Protein AF-A0A8S1GZX4-F1 (afdb_monomer)

Radius of gyration: 27.3 Å; Cα contacts (8 Å, |Δi|>4): 381; chains: 1; bounding box: 65×91×62 Å

Mean predicted aligned error: 17.7 Å

Nearest PDB structures (foldseek):
  5whg-assembly1_A  TM=6.661E-01  e=1.287E-10  Saccharomyces cerevisiae S288C
  6r87-assembly1_R  TM=5.696E-01  e=1.070E-11  Saccharomyces cerevisiae
  6r86-assembly1_R  TM=5.377E-01  e=1.143E-10  Saccharomyces cerevisiae
  7o80-assembly1_By  TM=3.320E-01  e=8.004E-03  Oryctolagus cuniculus
  3r1x-assembly1_A  TM=4.575E-01  e=1.159E+00  Klebsiella pneumoniae subsp. pneumoniae MGH 78578

Foldseek 3Di:
DFDFLVNPPALPDKAFDDVPPDDDDDDDDDDDDDDPDDDPDDDDDDDQWDADPQQRDIDRPVPPPRVVCCCPDPLSVVSNVQVVVVHHRDHPVRVVVVVPPDDDDDPPDDPPPPDPPDDDPPQWTWIDDPQWIKIAGPQQAFPPGPHDHSVSSPADSFEKEWADDQQWTWIFTDDPNDTPDIDTDGFHQDDPPPDDGLVVVCVVPNQDPDPVSVSNVVSVVVSLVVLLVVLVVCQVVQVVGRAYEYDDPPVCPVSNCVPCSRPNDPPRNYDYQPDDFDGHDNVSNVVSSRRNRTMDIQTGPVSNVVVVVVVVVVVVVVVVVVVVVVPDDPVNVVVVVVVVVVVVVVVVCVVQVDD

Structure (mmCIF, N/CA/C/O backbone):
data_AF-A0A8S1GZX4-F1
#
_entry.id   AF-A0A8S1GZX4-F1
#
loop_
_atom_site.group_PDB
_atom_site.id
_atom_site.type_symbol
_atom_site.label_atom_id
_atom_site.label_alt_id
_atom_site.label_comp_id
_atom_site.label_asym_id
_atom_site.label_entity_id
_atom_site.label_seq_id
_atom_site.pdbx_PDB_ins_code
_atom_site.Cartn_x
_atom_site.Cartn_y
_atom_site.Cartn_z
_atom_site.occupancy
_atom_site.B_iso_or_equiv
_atom_site.auth_seq_id
_atom_site.auth_comp_id
_atom_site.auth_asym_id
_atom_site.auth_atom_id
_atom_site.pdbx_PDB_model_num
ATOM 1 N N . MET A 1 1 ? -3.906 6.753 -23.554 1.00 48.84 1 MET A N 1
ATOM 2 C CA . MET A 1 1 ? -4.700 5.588 -23.100 1.00 48.84 1 MET A CA 1
ATOM 3 C C . MET A 1 1 ? -4.031 5.072 -21.831 1.00 48.84 1 MET A C 1
ATOM 5 O O . MET A 1 1 ? -2.814 4.956 -21.851 1.00 48.84 1 MET A O 1
ATOM 9 N N . LYS A 1 2 ? -4.740 4.892 -20.706 1.00 62.00 2 LYS A N 1
ATOM 10 C CA . LYS A 1 2 ? -4.106 4.348 -19.489 1.00 62.00 2 LYS A CA 1
ATOM 11 C C . LYS A 1 2 ? -3.951 2.840 -19.669 1.00 62.00 2 LYS A C 1
ATOM 13 O O . LYS A 1 2 ? -4.964 2.166 -19.816 1.00 62.00 2 LYS A O 1
ATOM 18 N N . LEU A 1 3 ? -2.714 2.352 -19.690 1.00 75.00 3 LEU A N 1
ATOM 19 C CA . LEU A 1 3 ? -2.430 0.922 -19.720 1.00 75.00 3 LEU A CA 1
ATOM 20 C C . LEU A 1 3 ? -2.655 0.359 -18.313 1.00 75.00 3 LEU A C 1
ATOM 22 O O . LEU A 1 3 ? -2.132 0.888 -17.330 1.00 75.00 3 LEU A O 1
ATOM 26 N N . THR A 1 4 ? -3.459 -0.688 -18.205 1.00 76.88 4 THR A N 1
ATOM 27 C CA . THR A 1 4 ? -3.667 -1.455 -16.977 1.00 76.88 4 THR A CA 1
ATOM 28 C C . THR A 1 4 ? -3.349 -2.921 -17.231 1.00 76.88 4 THR A C 1
ATOM 30 O O . THR A 1 4 ? -3.347 -3.362 -18.380 1.00 76.88 4 THR A O 1
ATOM 33 N N . LEU A 1 5 ? -3.137 -3.691 -16.160 1.00 74.81 5 LEU A N 1
ATOM 34 C CA . LEU A 1 5 ? -3.016 -5.154 -16.243 1.00 74.81 5 LEU A CA 1
ATOM 35 C C . LEU A 1 5 ? -4.173 -5.793 -17.039 1.00 74.81 5 LEU A C 1
ATOM 37 O O . LEU A 1 5 ? -3.956 -6.743 -17.777 1.00 74.81 5 LEU A O 1
ATOM 41 N N . ASP A 1 6 ? -5.377 -5.219 -16.949 1.00 69.56 6 ASP A N 1
ATOM 42 C CA . ASP A 1 6 ? -6.581 -5.727 -17.618 1.00 69.56 6 ASP A CA 1
ATOM 43 C C . ASP A 1 6 ? -6.678 -5.317 -19.105 1.00 69.56 6 ASP A C 1
ATOM 45 O O . ASP A 1 6 ? -7.432 -5.921 -19.866 1.00 69.56 6 ASP A O 1
ATOM 49 N N . SER A 1 7 ? -5.974 -4.259 -19.532 1.00 62.06 7 SER A N 1
ATOM 50 C CA . SER A 1 7 ? -6.106 -3.684 -20.882 1.00 62.06 7 SER A CA 1
ATOM 51 C C . SER A 1 7 ? -5.024 -4.132 -21.865 1.00 62.06 7 SER A C 1
ATOM 53 O O . SER A 1 7 ? -5.089 -3.780 -23.042 1.00 62.06 7 SER A O 1
ATOM 55 N N . ILE A 1 8 ? -3.987 -4.829 -21.399 1.00 61.75 8 ILE A N 1
ATOM 56 C CA . ILE A 1 8 ? -2.879 -5.267 -22.253 1.00 61.75 8 ILE A CA 1
ATOM 57 C C . ILE A 1 8 ? -3.303 -6.559 -22.957 1.00 61.75 8 ILE A C 1
ATOM 59 O O . ILE A 1 8 ? -3.190 -7.649 -22.412 1.00 61.75 8 ILE A O 1
ATOM 63 N N . GLN A 1 9 ? -3.793 -6.442 -24.192 1.00 51.44 9 GLN A N 1
ATOM 64 C CA . GLN A 1 9 ? -4.201 -7.575 -25.040 1.00 51.44 9 GLN A CA 1
ATOM 65 C C . GLN A 1 9 ? -3.020 -8.372 -25.642 1.00 51.44 9 GLN A C 1
ATOM 67 O O . GLN A 1 9 ? -3.187 -9.053 -26.647 1.00 51.44 9 GLN A O 1
ATOM 72 N N . TRP A 1 10 ? -1.825 -8.315 -25.048 1.00 56.94 10 TRP A N 1
ATOM 73 C CA . TRP A 1 10 ? -0.579 -8.748 -25.703 1.00 56.94 10 TRP A CA 1
ATOM 74 C C . TRP A 1 10 ? 0.277 -9.679 -24.840 1.00 56.94 10 TRP A C 1
ATOM 76 O O . TRP A 1 10 ? 1.493 -9.593 -24.832 1.00 56.94 10 TRP A O 1
ATOM 86 N N . LEU A 1 11 ? -0.332 -10.591 -24.091 1.00 52.66 11 LEU A N 1
ATOM 87 C CA . LEU A 1 11 ? 0.371 -11.473 -23.145 1.00 52.66 11 LEU A CA 1
ATOM 88 C C . LEU A 1 11 ? 1.212 -12.593 -23.783 1.00 52.66 11 LEU A C 1
ATOM 90 O O . LEU A 1 11 ? 1.604 -13.533 -23.095 1.00 52.66 11 LEU A O 1
ATOM 94 N N . ASN A 1 12 ? 1.541 -12.491 -25.066 1.00 54.09 12 ASN A N 1
ATOM 95 C CA . ASN A 1 12 ? 2.515 -13.385 -25.669 1.00 54.09 12 ASN A CA 1
ATOM 96 C C . ASN A 1 12 ? 3.895 -12.725 -25.519 1.00 54.09 12 ASN A C 1
ATOM 98 O O . ASN A 1 12 ? 4.086 -11.601 -25.971 1.00 54.09 12 ASN A O 1
ATOM 102 N N . GLU A 1 13 ? 4.815 -13.421 -24.843 1.00 64.06 13 GLU A N 1
ATOM 103 C CA . GLU A 1 13 ? 6.258 -13.114 -24.813 1.00 64.06 13 GLU A CA 1
ATOM 104 C C . GLU A 1 13 ? 6.684 -11.863 -24.010 1.00 64.06 13 GLU A C 1
ATOM 106 O O . GLU A 1 13 ? 7.402 -10.997 -24.500 1.00 64.06 13 GLU A O 1
ATOM 111 N N . VAL A 1 14 ? 6.296 -11.781 -22.729 1.00 72.31 14 VAL A N 1
ATOM 112 C CA . VAL A 1 14 ? 6.899 -10.815 -21.788 1.00 72.31 14 VAL A CA 1
ATOM 113 C C . VAL A 1 14 ? 8.158 -11.411 -21.161 1.00 72.31 14 VAL A C 1
ATOM 115 O O . VAL A 1 14 ? 8.089 -12.470 -20.532 1.00 72.31 14 VAL A O 1
ATOM 118 N N . SER A 1 15 ? 9.285 -10.706 -21.265 1.00 76.25 15 SER A N 1
ATOM 119 C CA . SER A 1 15 ? 10.536 -11.074 -20.596 1.00 76.25 15 SER A CA 1
ATOM 120 C C . SER A 1 15 ? 10.927 -10.040 -19.532 1.00 76.25 15 SER A C 1
ATOM 122 O O . SER A 1 15 ? 10.715 -8.836 -19.719 1.00 76.25 15 SER A O 1
ATOM 124 N N . PRO A 1 16 ? 11.488 -10.470 -18.385 1.00 77.44 16 PRO A N 1
ATOM 125 C CA . PRO A 1 16 ? 12.073 -9.548 -17.421 1.00 77.44 16 PRO A CA 1
ATOM 126 C C . PRO A 1 16 ? 13.113 -8.660 -18.099 1.00 77.44 16 PRO A C 1
ATOM 128 O O . PRO A 1 16 ? 13.958 -9.151 -18.849 1.00 77.44 16 PRO A O 1
ATOM 131 N N . TYR A 1 17 ? 13.083 -7.356 -17.824 1.00 75.19 17 TYR A N 1
ATOM 132 C CA . TYR A 1 17 ? 14.139 -6.484 -18.316 1.00 75.19 17 TYR A CA 1
ATOM 133 C C . TYR A 1 17 ? 15.400 -6.710 -17.480 1.00 75.19 17 TYR A C 1
ATOM 135 O O . TYR A 1 17 ? 15.533 -6.181 -16.376 1.00 75.19 17 TYR A O 1
ATOM 143 N N . LYS A 1 18 ? 16.332 -7.496 -18.020 1.00 66.62 18 LYS A N 1
ATOM 144 C CA . LYS A 1 18 ? 17.706 -7.593 -17.530 1.00 66.62 18 LYS A CA 1
ATOM 145 C C . LYS A 1 18 ? 18.546 -6.674 -18.403 1.00 66.62 18 LYS A C 1
ATOM 147 O O . LYS A 1 18 ? 18.675 -6.912 -19.597 1.00 66.62 18 LYS A O 1
ATOM 152 N N . ALA A 1 19 ? 19.128 -5.615 -17.850 1.00 54.31 19 ALA A N 1
ATOM 153 C CA . ALA A 1 19 ? 19.939 -4.690 -18.651 1.00 54.31 19 ALA A CA 1
ATOM 154 C C . ALA A 1 19 ? 21.226 -5.314 -19.272 1.00 54.31 19 ALA A C 1
ATOM 156 O O . ALA A 1 19 ? 21.917 -4.597 -19.989 1.00 54.31 19 ALA A O 1
ATOM 157 N N . ALA A 1 20 ? 21.512 -6.613 -19.052 1.00 45.78 20 ALA A N 1
ATOM 158 C CA . ALA A 1 20 ? 22.780 -7.291 -19.361 1.00 45.78 20 ALA A CA 1
ATOM 159 C C . ALA A 1 20 ? 22.808 -8.028 -20.699 1.00 45.78 20 ALA A C 1
ATOM 161 O O . ALA A 1 20 ? 23.881 -8.278 -21.232 1.00 45.78 20 ALA A O 1
ATOM 162 N N . GLU A 1 21 ? 21.665 -8.379 -21.275 1.00 43.16 21 GLU A N 1
ATOM 163 C CA . GLU A 1 21 ? 21.669 -9.212 -22.476 1.00 43.16 21 GLU A CA 1
ATOM 164 C C . GLU A 1 21 ? 21.457 -8.327 -23.702 1.00 43.16 21 GLU A C 1
ATOM 166 O O . GLU A 1 21 ? 20.344 -7.929 -24.032 1.00 43.16 21 GLU A O 1
ATOM 171 N N . ASN A 1 22 ? 22.579 -7.893 -24.274 1.00 33.97 22 ASN A N 1
ATOM 172 C CA . ASN A 1 22 ? 22.808 -7.784 -25.716 1.00 33.97 22 ASN A CA 1
ATOM 173 C C . ASN A 1 22 ? 24.291 -7.467 -25.925 1.00 33.97 22 ASN A C 1
ATOM 175 O O . ASN A 1 22 ? 24.669 -6.327 -26.192 1.00 33.97 22 ASN A O 1
ATOM 179 N N . ASN A 1 23 ? 25.127 -8.492 -25.781 1.00 31.61 23 ASN A N 1
ATOM 180 C CA . ASN A 1 23 ? 26.370 -8.555 -26.527 1.00 31.61 23 ASN A CA 1
ATOM 181 C C . ASN A 1 23 ? 26.242 -9.769 -27.448 1.00 31.61 23 ASN A C 1
ATOM 183 O O . ASN A 1 23 ? 26.254 -10.909 -26.990 1.00 31.61 23 ASN A O 1
ATOM 187 N N . GLU A 1 24 ? 26.001 -9.516 -28.732 1.00 35.91 24 GLU A N 1
ATOM 188 C CA . GLU A 1 24 ? 26.076 -10.551 -29.754 1.00 35.91 24 GLU A CA 1
ATOM 189 C C . GLU A 1 24 ? 27.499 -11.115 -29.763 1.00 35.91 24 GLU A C 1
ATOM 191 O O . GLU A 1 24 ? 28.441 -10.443 -30.180 1.00 35.91 24 GLU A O 1
ATOM 196 N N . LYS A 1 25 ? 27.647 -12.364 -29.325 1.00 29.38 25 LYS A N 1
ATOM 197 C CA . LYS A 1 25 ? 28.624 -13.301 -29.875 1.00 29.38 25 LYS A CA 1
ATOM 198 C C . LYS A 1 25 ? 28.168 -14.724 -29.583 1.00 29.38 25 LYS A C 1
ATOM 200 O O . LYS A 1 25 ? 27.979 -15.114 -28.436 1.00 29.38 25 LYS A O 1
ATOM 205 N N . SER A 1 26 ? 27.944 -15.445 -30.672 1.00 30.42 26 SER A N 1
ATOM 206 C CA . SER A 1 26 ? 27.842 -16.895 -30.747 1.00 30.42 26 SER A CA 1
ATOM 207 C C . SER A 1 26 ? 29.035 -17.559 -30.059 1.00 30.42 26 SER A C 1
ATOM 209 O O . SER A 1 26 ? 30.159 -17.096 -30.244 1.00 30.42 26 SER A O 1
ATOM 211 N N . ASP A 1 27 ? 28.790 -18.602 -29.266 1.00 28.56 27 ASP A N 1
ATOM 212 C CA . ASP A 1 27 ? 29.313 -19.961 -29.477 1.00 28.56 27 ASP A CA 1
ATOM 213 C C . ASP A 1 27 ? 28.827 -20.904 -28.349 1.00 28.56 27 ASP A C 1
ATOM 215 O O . ASP A 1 27 ? 28.225 -20.482 -27.364 1.00 28.56 27 ASP A O 1
ATOM 219 N N . GLU A 1 28 ? 28.970 -22.202 -28.596 1.00 28.78 28 GLU A N 1
ATOM 220 C CA . GLU A 1 28 ? 28.155 -23.330 -28.132 1.00 28.78 28 GLU A CA 1
ATOM 221 C C . GLU A 1 28 ? 28.390 -23.829 -26.677 1.00 28.78 28 GLU A C 1
ATOM 223 O O . GLU A 1 28 ? 29.492 -23.769 -26.146 1.00 28.78 28 GLU A O 1
ATOM 228 N N . VAL A 1 29 ? 27.290 -24.330 -26.083 1.00 29.72 29 VAL A N 1
ATOM 229 C CA . VAL A 1 29 ? 27.042 -25.416 -25.085 1.00 29.72 29 VAL A CA 1
ATOM 230 C C . VAL A 1 29 ? 28.271 -26.061 -24.392 1.00 29.72 29 VAL A C 1
ATOM 232 O O . VAL A 1 29 ? 29.194 -26.498 -25.061 1.00 29.72 29 VAL A O 1
ATOM 235 N N . GLU A 1 30 ? 28.308 -26.196 -23.053 1.00 26.05 30 GLU A N 1
ATOM 236 C CA . GLU A 1 30 ? 27.926 -27.437 -22.331 1.00 26.05 30 GLU A CA 1
ATOM 237 C C . GLU A 1 30 ? 27.708 -27.277 -20.804 1.00 26.05 30 GLU A C 1
ATOM 239 O O . GLU A 1 30 ? 28.143 -26.323 -20.166 1.00 26.05 30 GLU A O 1
ATOM 244 N N . ASN A 1 31 ? 26.953 -28.243 -20.266 1.00 27.89 31 ASN A N 1
ATOM 245 C CA . ASN A 1 31 ? 26.380 -28.380 -18.921 1.00 27.89 31 ASN A CA 1
ATOM 246 C C . ASN A 1 31 ? 27.398 -28.432 -17.768 1.00 27.89 31 ASN A C 1
ATOM 248 O O . ASN A 1 31 ? 28.473 -28.982 -17.947 1.00 27.89 31 ASN A O 1
ATOM 252 N N . GLU A 1 32 ? 26.963 -28.085 -16.547 1.00 25.75 32 GLU A N 1
ATOM 253 C CA . GLU A 1 32 ? 26.973 -29.043 -15.424 1.00 25.75 32 GLU A CA 1
ATOM 254 C C . GLU A 1 32 ? 26.167 -28.547 -14.213 1.00 25.75 32 GLU A C 1
ATOM 256 O O . GLU A 1 32 ? 26.316 -27.433 -13.713 1.00 25.75 32 GLU A O 1
ATOM 261 N N . ALA A 1 33 ? 25.270 -29.422 -13.765 1.00 27.31 33 ALA A N 1
ATOM 262 C CA . ALA A 1 33 ? 24.520 -29.325 -12.533 1.00 27.31 33 ALA A CA 1
ATOM 263 C C . ALA A 1 33 ? 25.226 -30.186 -11.481 1.00 27.31 33 ALA A C 1
ATOM 265 O O . ALA A 1 33 ? 25.172 -31.403 -11.577 1.00 27.31 33 ALA A O 1
ATOM 266 N N . ASP A 1 34 ? 25.863 -29.559 -10.497 1.00 26.22 34 ASP A N 1
ATOM 267 C CA . ASP A 1 34 ? 26.160 -30.125 -9.174 1.00 26.22 34 ASP A CA 1
ATOM 268 C C . ASP A 1 34 ? 26.809 -28.993 -8.365 1.00 26.22 34 ASP A C 1
ATOM 270 O O . ASP A 1 34 ? 27.869 -28.483 -8.710 1.00 26.22 34 ASP A O 1
ATOM 274 N N . THR A 1 35 ? 26.155 -28.397 -7.370 1.00 29.06 35 THR A N 1
ATOM 275 C CA . THR A 1 35 ? 26.447 -28.741 -5.971 1.00 29.06 35 THR A CA 1
ATOM 276 C C . THR A 1 35 ? 25.468 -27.988 -5.060 1.00 29.06 35 THR A C 1
ATOM 278 O O . THR A 1 35 ? 25.800 -27.019 -4.381 1.00 29.06 35 THR A O 1
ATOM 281 N N . LEU A 1 36 ? 24.220 -28.453 -5.018 1.00 27.61 36 LEU A N 1
ATOM 282 C CA . LEU A 1 36 ? 23.276 -28.124 -3.949 1.00 27.61 36 LEU A CA 1
ATOM 283 C C . LEU A 1 36 ? 23.173 -29.329 -3.009 1.00 27.61 36 LEU A C 1
ATOM 285 O O . LEU A 1 36 ? 22.180 -30.044 -3.041 1.00 27.61 36 LEU A O 1
ATOM 289 N N . SER A 1 37 ? 24.205 -29.593 -2.202 1.00 31.44 37 SER A N 1
ATOM 290 C CA . SER A 1 37 ? 24.092 -30.596 -1.128 1.00 31.44 37 SER A CA 1
ATOM 291 C C . SER A 1 37 ? 25.195 -30.524 -0.068 1.00 31.44 37 SER A C 1
ATOM 293 O O . SER A 1 37 ? 25.800 -31.538 0.280 1.00 31.44 37 SER A O 1
ATOM 295 N N . SER A 1 38 ? 25.461 -29.351 0.503 1.00 28.05 38 SER A N 1
ATOM 296 C CA . SER A 1 38 ? 26.093 -29.294 1.827 1.00 28.05 38 SER A CA 1
ATOM 297 C C . SER A 1 38 ? 25.806 -27.969 2.514 1.00 28.05 38 SER A C 1
ATOM 299 O O . SER A 1 38 ? 26.071 -26.918 1.946 1.00 28.05 38 SER A O 1
ATOM 301 N N . LEU A 1 39 ? 25.318 -28.074 3.755 1.00 26.11 39 LEU A N 1
ATOM 302 C CA . LEU A 1 39 ? 25.059 -27.021 4.751 1.00 26.11 39 LEU A CA 1
ATOM 303 C C . LEU A 1 39 ? 23.603 -26.571 4.925 1.00 26.11 39 LEU A C 1
ATOM 305 O O . LEU A 1 39 ? 23.314 -25.404 5.180 1.00 26.11 39 LEU A O 1
ATOM 309 N N . LEU A 1 40 ? 22.694 -27.548 4.934 1.00 25.50 40 LEU A N 1
ATOM 310 C CA . LEU A 1 40 ? 21.511 -27.495 5.788 1.00 25.50 40 LEU A CA 1
ATOM 311 C C . LEU A 1 40 ? 21.705 -28.497 6.938 1.00 25.50 40 LEU A C 1
ATOM 313 O O . LEU A 1 40 ? 21.421 -29.669 6.748 1.00 25.50 40 LEU A O 1
ATOM 317 N N . GLU A 1 41 ? 22.236 -28.044 8.082 1.00 27.20 41 GLU A N 1
ATOM 318 C CA . GLU A 1 41 ? 21.947 -28.576 9.432 1.00 27.20 41 GLU A CA 1
ATOM 319 C C . GLU A 1 41 ? 22.763 -27.837 10.515 1.00 27.20 41 GLU A C 1
ATOM 321 O O . GLU A 1 41 ? 23.888 -28.203 10.842 1.00 27.20 41 GLU A O 1
ATOM 326 N N . TRP A 1 42 ? 22.165 -26.814 11.136 1.00 25.78 42 TRP A N 1
ATOM 327 C CA . TRP A 1 42 ? 22.220 -26.693 12.597 1.00 25.78 42 TRP A CA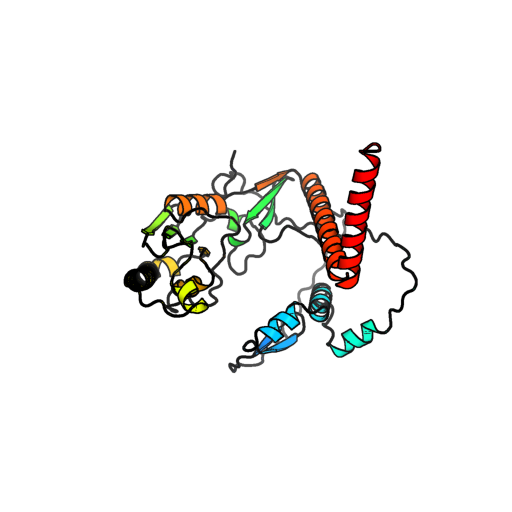 1
ATOM 328 C C . TRP A 1 42 ? 20.924 -26.073 13.130 1.00 25.78 42 TRP A C 1
ATOM 330 O O . TRP A 1 42 ? 20.385 -25.101 12.606 1.00 25.78 42 TRP A O 1
ATOM 340 N N . SER A 1 43 ? 20.428 -26.715 14.178 1.00 25.67 43 SER A N 1
ATOM 341 C CA . SER A 1 43 ? 19.116 -26.621 14.802 1.00 25.67 43 SER A CA 1
ATOM 342 C C . SER A 1 43 ? 18.920 -25.409 15.733 1.00 25.67 43 SER A C 1
ATOM 344 O O . SER A 1 43 ? 19.784 -25.082 16.538 1.00 25.67 43 SER A O 1
ATOM 346 N N . LEU A 1 44 ? 17.707 -24.846 15.660 1.00 28.45 44 LEU A N 1
ATOM 347 C CA . LEU A 1 44 ? 16.846 -24.260 16.709 1.00 28.45 44 LEU A CA 1
ATOM 348 C C . LEU A 1 44 ? 17.430 -24.037 18.123 1.00 28.45 44 LEU A C 1
ATOM 350 O O . LEU A 1 44 ? 17.657 -25.017 18.830 1.00 28.45 44 LEU A O 1
ATOM 354 N N . LYS A 1 45 ? 17.427 -22.768 18.580 1.00 29.12 45 LYS A N 1
ATOM 355 C CA . LYS A 1 45 ? 16.738 -22.233 19.789 1.00 29.12 45 LYS A CA 1
ATOM 356 C C . LYS A 1 45 ? 16.487 -20.709 19.627 1.00 29.12 45 LYS A C 1
ATOM 358 O O . LYS A 1 45 ? 17.131 -20.105 18.773 1.00 29.12 45 LYS A O 1
ATOM 363 N N . PRO A 1 46 ? 15.511 -20.107 20.341 1.00 41.06 46 PRO A N 1
ATOM 364 C CA . PRO A 1 46 ? 15.020 -18.760 20.071 1.00 41.06 46 PRO A CA 1
ATOM 365 C C . PRO A 1 46 ? 15.725 -17.741 20.966 1.00 41.06 46 PRO A C 1
ATOM 367 O O . PRO A 1 46 ? 15.336 -17.581 22.117 1.00 41.06 46 PRO A O 1
ATOM 370 N N . ASP A 1 47 ? 16.710 -17.035 20.426 1.00 33.94 47 ASP A N 1
ATOM 371 C CA . ASP A 1 47 ? 17.316 -15.895 21.109 1.00 33.94 47 ASP A CA 1
ATOM 372 C C . ASP A 1 47 ? 17.093 -14.629 20.281 1.00 33.94 47 ASP A C 1
ATOM 374 O O . ASP A 1 47 ? 17.069 -14.650 19.050 1.00 33.94 47 ASP A O 1
ATOM 378 N N . THR A 1 48 ? 16.876 -13.522 20.980 1.00 48.53 48 THR A N 1
ATOM 379 C CA . THR A 1 48 ? 16.571 -12.159 20.515 1.00 48.53 48 THR A CA 1
ATOM 380 C C . THR A 1 48 ? 17.724 -11.485 19.752 1.00 48.53 48 THR A C 1
ATOM 382 O O . THR A 1 48 ? 17.799 -10.263 19.657 1.00 48.53 48 THR A O 1
ATOM 385 N N . VAL A 1 49 ? 18.591 -12.289 19.139 1.00 47.97 49 VAL A N 1
ATOM 386 C CA . VAL A 1 49 ? 19.772 -11.900 18.374 1.00 47.97 49 VAL A CA 1
ATOM 387 C C . VAL A 1 49 ? 19.534 -12.312 16.925 1.00 47.97 49 VAL A C 1
ATOM 389 O O . VAL A 1 49 ? 19.390 -13.492 16.613 1.00 47.97 49 VAL A O 1
ATOM 392 N N . GLY A 1 50 ? 19.454 -11.346 16.017 1.00 60.19 50 GLY A N 1
ATOM 393 C CA . GLY A 1 50 ? 19.421 -11.629 14.581 1.00 60.19 50 GLY A CA 1
ATOM 394 C C . GLY A 1 50 ? 20.798 -11.369 13.983 1.00 60.19 50 GLY A C 1
ATOM 395 O O . GLY A 1 50 ? 21.596 -10.635 14.547 1.00 60.19 50 GLY A O 1
ATOM 396 N N . SER A 1 51 ? 21.103 -11.930 12.823 1.00 77.75 51 SER A N 1
ATOM 397 C CA . SER A 1 51 ? 22.393 -11.704 12.162 1.00 77.75 51 SER A CA 1
ATOM 398 C C . SER A 1 51 ? 22.224 -10.916 10.870 1.00 77.75 51 SER A C 1
ATOM 400 O O . SER A 1 51 ? 21.272 -11.144 10.120 1.00 77.75 51 SER A O 1
ATOM 402 N N . CYS A 1 52 ? 23.175 -10.040 10.559 1.00 77.38 52 CYS A N 1
ATOM 403 C CA . CYS A 1 52 ? 23.261 -9.412 9.248 1.00 77.38 52 CYS A CA 1
ATOM 404 C C . CYS A 1 52 ? 23.722 -10.431 8.195 1.00 77.38 52 CYS A C 1
ATOM 406 O O . CYS A 1 52 ? 24.803 -11.003 8.307 1.00 77.38 52 CYS A O 1
ATOM 408 N N . THR A 1 53 ? 22.933 -10.637 7.140 1.00 76.38 53 THR A N 1
ATOM 409 C CA . THR A 1 53 ? 23.232 -11.620 6.082 1.00 76.38 53 THR A CA 1
ATOM 410 C C . THR A 1 53 ? 24.461 -11.244 5.248 1.00 76.38 53 THR A C 1
ATOM 412 O O . THR A 1 53 ? 25.179 -12.125 4.784 1.00 76.38 53 THR A O 1
ATOM 415 N N . SER A 1 54 ? 24.723 -9.945 5.082 1.00 73.81 54 SER A N 1
ATOM 416 C CA . SER A 1 54 ? 25.835 -9.429 4.273 1.00 73.81 54 SER A CA 1
ATOM 417 C C . SER A 1 54 ? 27.162 -9.406 5.026 1.00 73.81 54 SER A C 1
ATOM 419 O O . SER A 1 54 ? 28.204 -9.580 4.412 1.00 73.81 54 SER A O 1
ATOM 421 N N . CYS A 1 55 ? 27.137 -9.229 6.348 1.00 78.94 55 CYS A N 1
ATOM 422 C CA . CYS A 1 55 ? 28.348 -9.160 7.174 1.00 78.94 55 CYS A CA 1
ATOM 423 C C . CYS A 1 55 ? 28.591 -10.441 7.981 1.00 78.94 55 CYS A C 1
ATOM 425 O O . CYS A 1 55 ? 29.667 -10.615 8.534 1.00 78.94 55 CYS A O 1
ATOM 427 N N . LYS A 1 56 ? 27.592 -11.332 8.063 1.00 79.12 56 LYS A N 1
ATOM 428 C CA . LYS A 1 56 ? 27.589 -12.547 8.896 1.00 79.12 56 LYS A CA 1
ATOM 429 C C . LYS A 1 56 ? 27.881 -12.282 10.380 1.00 79.12 56 LYS A C 1
ATOM 431 O O . LYS A 1 56 ? 28.369 -13.162 11.079 1.00 79.12 56 LYS A O 1
ATOM 436 N N . VAL A 1 57 ? 27.539 -11.087 10.862 1.00 78.44 57 VAL A N 1
ATOM 437 C CA . VAL A 1 57 ? 27.709 -10.681 12.263 1.00 78.44 57 VAL A CA 1
ATOM 438 C C . VAL A 1 57 ? 26.368 -10.660 12.984 1.00 78.44 57 VAL A C 1
ATOM 440 O O . VAL A 1 57 ? 25.342 -10.271 12.416 1.00 78.44 57 VAL A O 1
ATOM 443 N N . SER A 1 58 ? 26.390 -11.119 14.232 1.00 75.25 58 SER A N 1
ATOM 444 C CA . SER A 1 58 ? 25.256 -11.121 15.151 1.00 75.25 58 SER A CA 1
ATOM 445 C C . SER A 1 58 ? 24.995 -9.711 15.675 1.00 75.25 58 SER A C 1
ATOM 447 O O . SER A 1 58 ? 25.903 -9.053 16.171 1.00 75.25 58 SER A O 1
ATOM 449 N N . LEU A 1 59 ? 23.749 -9.260 15.569 1.00 72.50 59 LEU A N 1
ATOM 450 C CA . LEU A 1 59 ? 23.263 -7.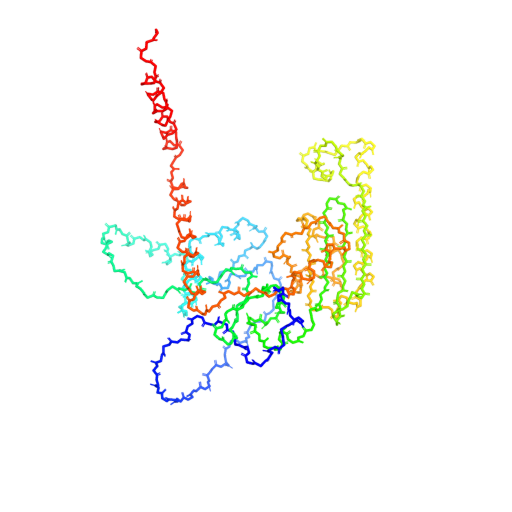975 16.054 1.00 72.50 59 LEU A CA 1
ATOM 451 C C . LEU A 1 59 ? 22.197 -8.206 17.124 1.00 72.50 59 LEU A C 1
ATOM 453 O O . LEU A 1 59 ? 21.295 -9.035 16.962 1.00 72.50 59 LEU A O 1
ATOM 457 N N . ASP A 1 60 ? 22.272 -7.427 18.194 1.00 69.50 60 ASP A N 1
ATOM 458 C CA . ASP A 1 60 ? 21.214 -7.367 19.193 1.00 69.50 60 ASP A CA 1
ATOM 459 C C . ASP A 1 60 ? 20.097 -6.433 18.699 1.00 69.50 60 ASP A C 1
ATOM 461 O O . ASP A 1 60 ? 20.301 -5.235 18.516 1.00 69.50 60 ASP A O 1
ATOM 465 N N . PHE A 1 61 ? 18.906 -6.979 18.442 1.00 59.59 61 PHE A N 1
ATOM 466 C CA . PHE A 1 61 ? 17.777 -6.197 17.923 1.00 59.59 61 PHE A CA 1
ATOM 467 C C . PHE A 1 61 ? 16.999 -5.452 19.015 1.00 59.59 61 PHE A C 1
ATOM 469 O O . PHE A 1 61 ? 16.099 -4.670 18.679 1.00 59.59 61 PHE A O 1
ATOM 476 N N . GLU A 1 62 ? 17.317 -5.670 20.296 1.00 54.62 62 GLU A N 1
ATOM 477 C CA . GLU A 1 62 ? 16.772 -4.867 21.394 1.00 54.62 62 GLU A CA 1
ATOM 478 C C . GLU A 1 62 ? 17.398 -3.468 21.421 1.00 54.62 62 GLU A C 1
ATOM 480 O O . GLU A 1 62 ? 16.696 -2.483 21.681 1.00 54.62 62 GLU A O 1
ATOM 485 N N . ASP A 1 63 ? 18.671 -3.349 21.033 1.00 65.62 63 ASP A N 1
ATOM 486 C CA . ASP A 1 63 ? 19.330 -2.061 20.860 1.00 65.62 63 ASP A CA 1
ATOM 487 C C . ASP A 1 63 ? 19.182 -1.531 19.429 1.00 65.62 63 ASP A C 1
ATOM 489 O O . ASP A 1 63 ? 19.976 -1.755 18.517 1.00 65.62 63 ASP A O 1
ATOM 493 N N . ARG A 1 64 ? 18.132 -0.736 19.238 1.00 53.41 64 ARG A N 1
ATOM 494 C CA . ARG A 1 64 ? 17.859 -0.058 17.968 1.00 53.41 64 ARG A CA 1
ATOM 495 C C . ARG A 1 64 ? 19.025 0.829 17.499 1.00 53.41 64 ARG A C 1
ATOM 497 O O . ARG A 1 64 ? 19.121 1.061 16.294 1.00 53.41 64 ARG A O 1
ATOM 504 N N . SER A 1 65 ? 19.851 1.349 18.407 1.00 58.12 65 SER A N 1
ATOM 505 C CA . SER A 1 65 ? 20.959 2.243 18.056 1.00 58.12 65 SER A CA 1
ATOM 506 C C . SER A 1 65 ? 22.082 1.472 17.366 1.00 58.12 65 SER A C 1
ATOM 508 O O . SER A 1 65 ? 22.453 1.851 16.257 1.00 58.12 65 SER A O 1
ATOM 510 N N . SER A 1 66 ? 22.517 0.343 17.933 1.00 65.44 66 SER A N 1
ATOM 511 C CA . SER A 1 66 ? 23.550 -0.517 17.334 1.00 65.44 66 SER A CA 1
ATOM 512 C C . SER A 1 66 ? 23.124 -1.120 15.991 1.00 65.44 66 SER A C 1
ATOM 514 O O . SER A 1 66 ? 23.919 -1.192 15.054 1.00 65.44 66 SER A O 1
ATOM 516 N N . VAL A 1 67 ? 21.841 -1.472 15.829 1.00 60.06 67 VAL A N 1
ATOM 517 C CA . VAL A 1 67 ? 21.304 -1.922 14.534 1.00 60.06 67 VAL A CA 1
ATOM 518 C C . VAL A 1 67 ? 21.400 -0.809 13.488 1.00 60.06 67 VAL A C 1
ATOM 520 O O . VAL A 1 67 ? 21.838 -1.051 12.366 1.00 60.06 67 VAL A O 1
ATOM 523 N N . ILE A 1 68 ? 20.991 0.417 13.826 1.00 61.94 68 ILE A N 1
ATOM 524 C CA . ILE A 1 68 ? 21.061 1.546 12.888 1.00 61.94 68 ILE A CA 1
ATOM 525 C C . ILE A 1 68 ? 22.517 1.860 12.533 1.00 61.94 68 ILE A C 1
ATOM 527 O O . ILE A 1 68 ? 22.811 2.046 11.354 1.00 61.94 68 ILE A O 1
ATOM 531 N N . GLU A 1 69 ? 23.410 1.871 13.519 1.00 72.00 69 GLU A N 1
ATOM 532 C CA . GLU A 1 69 ? 24.839 2.123 13.335 1.00 72.00 69 GLU A CA 1
ATOM 533 C C . GLU A 1 69 ? 25.478 1.082 12.411 1.00 72.00 69 GLU A C 1
ATOM 535 O O . GLU A 1 69 ? 26.117 1.451 11.426 1.00 72.00 69 GLU A O 1
ATOM 540 N N . HIS A 1 70 ? 25.181 -0.207 12.611 1.00 79.38 70 HIS A N 1
ATOM 541 C CA . HIS A 1 70 ? 25.632 -1.269 11.716 1.00 79.38 70 HIS A CA 1
ATOM 542 C C . HIS A 1 70 ? 25.174 -1.044 10.267 1.00 79.38 70 HIS A C 1
ATOM 544 O O . HIS A 1 70 ? 26.007 -1.004 9.364 1.00 79.38 70 HIS A O 1
ATOM 550 N N . TYR A 1 71 ? 23.871 -0.860 10.019 1.00 67.31 71 TYR A N 1
ATOM 551 C CA . TYR A 1 71 ? 23.344 -0.707 8.651 1.00 67.31 71 TYR A CA 1
ATOM 552 C C . TYR A 1 71 ? 23.743 0.624 7.987 1.00 67.31 71 TYR A C 1
ATOM 554 O O . TYR A 1 71 ? 23.674 0.742 6.761 1.00 67.31 71 TYR A O 1
ATOM 562 N N . GLN A 1 72 ? 24.154 1.628 8.767 1.00 69.56 72 GLN A N 1
ATOM 563 C CA . GLN A 1 72 ? 24.665 2.904 8.255 1.00 69.56 72 GLN A CA 1
ATOM 564 C C . GLN A 1 72 ? 26.190 2.928 8.087 1.00 69.56 72 GLN A C 1
ATOM 566 O O . GLN A 1 72 ? 26.682 3.752 7.305 1.00 69.56 72 GLN A O 1
ATOM 571 N N . SER A 1 73 ? 26.913 2.022 8.754 1.00 73.56 73 SER A N 1
ATOM 572 C CA . SER A 1 73 ? 28.372 1.915 8.701 1.00 73.56 73 SER A CA 1
ATOM 573 C C . SER A 1 73 ? 28.905 1.743 7.274 1.00 73.56 73 SER A C 1
ATOM 575 O O . SER A 1 73 ? 28.286 1.122 6.400 1.00 73.56 73 SER A O 1
ATOM 577 N N . ASN A 1 74 ? 30.099 2.287 7.031 1.00 70.31 74 ASN A N 1
ATOM 578 C CA . ASN A 1 74 ? 30.805 2.093 5.764 1.00 70.31 74 ASN A CA 1
ATOM 579 C C . ASN A 1 74 ? 31.268 0.639 5.595 1.00 70.31 74 ASN A C 1
ATOM 581 O O . ASN A 1 74 ? 31.245 0.129 4.477 1.00 70.31 74 ASN A O 1
ATOM 585 N N . TRP A 1 75 ? 31.571 -0.046 6.700 1.00 82.50 75 TRP A N 1
ATOM 586 C CA . TRP A 1 75 ? 31.889 -1.472 6.732 1.00 82.50 75 TRP A CA 1
ATOM 587 C C . TRP A 1 75 ? 30.742 -2.345 6.194 1.00 82.50 75 TRP A C 1
ATOM 589 O O . TRP A 1 75 ? 30.950 -3.193 5.323 1.00 82.50 75 TRP A O 1
ATOM 599 N N . HIS A 1 76 ? 29.499 -2.093 6.620 1.00 76.62 76 HIS A N 1
ATOM 600 C CA . HIS A 1 76 ? 28.334 -2.811 6.097 1.00 76.62 76 HIS A CA 1
ATOM 601 C C . HIS A 1 76 ? 28.148 -2.578 4.595 1.00 76.62 76 HIS A C 1
ATOM 603 O O . HIS A 1 76 ? 27.978 -3.530 3.833 1.00 76.62 76 HIS A O 1
ATOM 609 N N . LYS A 1 77 ? 28.241 -1.322 4.143 1.00 81.12 77 LYS A N 1
ATOM 610 C CA . LYS A 1 77 ? 28.137 -0.973 2.715 1.00 81.12 77 LYS A CA 1
ATOM 611 C C . LYS A 1 77 ? 29.235 -1.647 1.881 1.00 81.12 77 LYS A C 1
ATOM 613 O O . LYS A 1 77 ? 28.956 -2.136 0.786 1.00 81.12 77 LYS A O 1
ATOM 618 N N . PHE A 1 78 ? 30.456 -1.716 2.411 1.00 72.56 78 PHE A N 1
ATOM 619 C CA . PHE A 1 78 ? 31.588 -2.401 1.789 1.00 72.56 78 PHE A CA 1
ATOM 620 C C . PHE A 1 78 ? 31.334 -3.907 1.649 1.00 72.56 78 PHE A C 1
ATOM 622 O O . PHE A 1 78 ? 31.459 -4.457 0.554 1.00 72.56 78 PHE A O 1
ATOM 629 N N . ASN A 1 79 ? 30.880 -4.565 2.717 1.00 76.88 79 ASN A N 1
ATOM 630 C CA . ASN A 1 79 ? 30.567 -5.993 2.703 1.00 76.88 79 ASN A CA 1
ATOM 631 C C . ASN A 1 79 ? 29.374 -6.347 1.813 1.00 76.88 79 ASN A C 1
ATOM 633 O O . ASN A 1 79 ? 29.414 -7.364 1.126 1.00 76.88 79 ASN A O 1
ATOM 637 N N . VAL A 1 80 ? 28.346 -5.497 1.746 1.00 71.50 80 VAL A N 1
ATOM 638 C CA . VAL A 1 80 ? 27.233 -5.665 0.797 1.00 71.50 80 VAL A CA 1
ATOM 639 C C . VAL A 1 80 ? 27.749 -5.685 -0.644 1.00 71.50 80 VAL A C 1
ATOM 641 O O . VAL A 1 80 ? 27.409 -6.596 -1.399 1.00 71.50 80 VAL A O 1
ATOM 644 N N . LYS A 1 81 ? 28.619 -4.734 -1.006 1.00 67.31 81 LYS A N 1
ATOM 645 C CA . LYS A 1 81 ? 29.227 -4.642 -2.344 1.00 67.31 81 LYS A CA 1
ATOM 646 C C . LYS A 1 81 ? 30.180 -5.806 -2.638 1.00 67.31 81 LYS A C 1
ATOM 648 O O . LYS A 1 81 ? 30.282 -6.263 -3.771 1.00 67.31 81 LYS A O 1
ATOM 653 N N . ARG A 1 82 ? 30.883 -6.306 -1.622 1.00 81.31 82 ARG A N 1
ATOM 654 C CA . ARG A 1 82 ? 31.810 -7.438 -1.741 1.00 81.31 82 ARG A CA 1
ATOM 655 C C . ARG A 1 82 ? 31.070 -8.763 -1.930 1.00 81.31 82 ARG A C 1
ATOM 657 O O . ARG A 1 82 ? 31.384 -9.506 -2.857 1.00 81.31 82 ARG A O 1
ATOM 664 N N . VAL A 1 83 ? 30.041 -9.014 -1.120 1.00 72.62 83 VAL A N 1
ATOM 665 C CA . VAL A 1 83 ? 29.210 -10.224 -1.202 1.00 72.62 83 VAL A CA 1
ATOM 666 C C . VAL A 1 83 ? 28.380 -10.255 -2.485 1.00 72.62 83 VAL A C 1
ATOM 668 O O . VAL A 1 83 ? 28.222 -11.328 -3.064 1.00 72.62 83 VAL A O 1
ATOM 671 N N . SER A 1 84 ? 27.909 -9.110 -2.999 1.00 59.88 84 SER A N 1
ATOM 672 C CA . SER A 1 84 ? 27.197 -9.080 -4.290 1.00 59.88 84 SER A CA 1
ATOM 673 C C . SER A 1 84 ? 28.089 -9.435 -5.483 1.00 59.88 84 SER A C 1
ATOM 675 O O . SER A 1 84 ? 27.579 -9.872 -6.508 1.00 59.88 84 SER A O 1
ATOM 677 N N . ARG A 1 85 ? 29.412 -9.301 -5.336 1.00 70.38 85 ARG A N 1
ATOM 678 C CA . ARG A 1 85 ? 30.431 -9.715 -6.315 1.00 70.38 85 ARG A CA 1
ATOM 679 C C . ARG A 1 85 ? 30.902 -11.162 -6.116 1.00 70.38 85 ARG A C 1
ATOM 681 O O . ARG A 1 85 ? 31.895 -11.565 -6.707 1.00 70.38 85 ARG A O 1
ATOM 688 N N . GLY A 1 86 ? 30.238 -11.926 -5.244 1.00 68.69 86 GLY A N 1
ATOM 689 C CA . GLY A 1 86 ? 30.591 -13.314 -4.929 1.00 68.69 86 GLY A CA 1
ATOM 690 C C . GLY A 1 86 ? 31.788 -13.475 -3.986 1.00 68.69 86 GLY A C 1
ATOM 691 O O . GLY A 1 86 ? 32.199 -14.601 -3.716 1.00 68.69 86 GLY A O 1
ATOM 692 N N . ASN A 1 87 ? 32.337 -12.381 -3.451 1.00 72.69 87 ASN A N 1
ATOM 693 C CA . ASN A 1 87 ? 33.472 -12.431 -2.532 1.00 72.69 87 ASN A CA 1
ATOM 694 C C . ASN A 1 87 ? 33.015 -12.625 -1.078 1.00 72.69 87 ASN A C 1
ATOM 696 O O . ASN A 1 87 ? 31.936 -12.183 -0.678 1.00 72.69 87 ASN A O 1
ATOM 700 N N . ALA A 1 88 ? 33.859 -13.255 -0.257 1.00 73.38 88 ALA A N 1
ATOM 701 C CA . ALA A 1 88 ? 33.585 -13.418 1.170 1.00 73.38 88 ALA A CA 1
ATOM 702 C C . ALA A 1 88 ? 33.571 -12.054 1.898 1.00 73.38 88 ALA A C 1
ATOM 704 O O . ALA A 1 88 ? 34.382 -11.183 1.557 1.00 73.38 88 ALA A O 1
ATOM 705 N N . PRO A 1 89 ? 32.667 -11.860 2.881 1.00 80.19 89 PRO A N 1
ATOM 706 C CA . PRO A 1 89 ? 32.644 -10.653 3.698 1.00 80.19 89 PRO A CA 1
ATOM 707 C C . PRO A 1 89 ? 33.894 -10.576 4.575 1.00 80.19 89 PRO A C 1
ATOM 709 O O . PRO A 1 89 ? 34.417 -11.598 5.013 1.00 80.19 89 PRO A O 1
ATOM 712 N N . VAL A 1 90 ? 34.340 -9.351 4.807 1.00 80.81 90 VAL A N 1
ATOM 713 C CA . VAL A 1 90 ? 35.538 -8.984 5.565 1.00 80.81 90 VAL A CA 1
ATOM 714 C C . VAL A 1 90 ? 35.111 -8.593 6.975 1.00 80.81 90 VAL A C 1
ATOM 716 O O . VAL A 1 90 ? 34.049 -7.983 7.150 1.00 80.81 90 VAL A O 1
ATOM 719 N N . ASN A 1 91 ? 35.883 -8.971 7.990 1.00 80.38 91 ASN A N 1
ATOM 720 C CA . ASN A 1 91 ? 35.562 -8.578 9.366 1.00 80.38 91 ASN A CA 1
ATOM 721 C C . ASN A 1 91 ? 35.883 -7.084 9.607 1.00 80.38 91 ASN A C 1
ATOM 723 O O . ASN A 1 91 ? 36.355 -6.390 8.710 1.00 80.38 91 ASN A O 1
ATOM 727 N N . GLU A 1 92 ? 35.498 -6.543 10.761 1.00 75.38 92 GLU A N 1
ATOM 728 C CA . GLU A 1 92 ? 35.642 -5.104 11.032 1.00 75.38 92 GLU A CA 1
ATOM 729 C C . GLU A 1 92 ? 37.118 -4.682 11.145 1.00 75.38 92 GLU A C 1
ATOM 731 O O . GLU A 1 92 ? 37.502 -3.675 10.560 1.00 75.38 92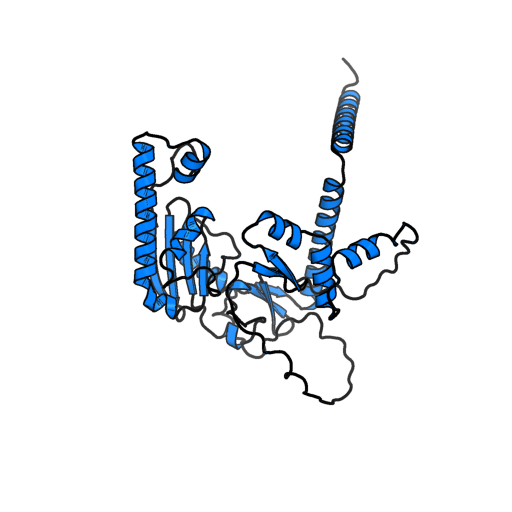 GLU A O 1
ATOM 736 N N . GLU A 1 93 ? 37.964 -5.508 11.766 1.00 71.94 93 GLU A N 1
ATOM 737 C CA . GLU A 1 93 ? 39.408 -5.259 11.913 1.00 71.94 93 GLU A CA 1
ATOM 738 C C . GLU A 1 93 ? 40.131 -5.261 10.552 1.00 71.94 93 GLU A C 1
ATOM 740 O O . GLU A 1 93 ? 40.882 -4.346 10.234 1.00 71.94 93 GLU A O 1
ATOM 745 N N . GLU A 1 94 ? 39.823 -6.226 9.681 1.00 75.50 94 GLU A N 1
ATOM 746 C CA . GLU A 1 94 ? 40.358 -6.304 8.314 1.00 75.50 94 GLU A CA 1
ATOM 747 C C . GLU A 1 94 ? 39.896 -5.128 7.428 1.00 75.50 94 GLU A C 1
ATOM 749 O O . GLU A 1 94 ? 40.569 -4.768 6.459 1.00 75.50 94 GLU A O 1
ATOM 754 N N . PHE A 1 95 ? 38.733 -4.538 7.724 1.00 77.69 95 PHE A N 1
ATOM 755 C CA . PHE A 1 95 ? 38.234 -3.350 7.030 1.00 77.69 95 PHE A CA 1
ATOM 756 C C . PHE A 1 95 ? 38.942 -2.072 7.495 1.00 77.69 95 PHE A C 1
ATOM 758 O O . PHE A 1 95 ? 39.232 -1.209 6.665 1.00 77.69 95 PHE A O 1
ATOM 765 N N . GLU A 1 96 ? 39.240 -1.955 8.790 1.00 73.19 96 GLU A N 1
ATOM 766 C CA . GLU A 1 96 ? 39.993 -0.828 9.352 1.00 73.19 96 GLU A CA 1
ATOM 767 C C . GLU A 1 96 ? 41.472 -0.853 8.940 1.00 73.19 96 GLU A C 1
ATOM 769 O O . GLU A 1 96 ? 42.021 0.192 8.581 1.00 73.19 96 GLU A O 1
ATOM 774 N N . ASP A 1 97 ? 42.094 -2.034 8.893 1.00 65.38 97 ASP A N 1
ATOM 775 C CA . ASP A 1 97 ? 43.477 -2.202 8.429 1.00 65.38 97 ASP A CA 1
ATOM 776 C C . ASP A 1 97 ? 43.620 -1.881 6.931 1.00 65.38 97 ASP A C 1
ATOM 778 O O . ASP A 1 97 ? 44.594 -1.256 6.512 1.00 65.38 97 ASP A O 1
ATOM 782 N N . GLY A 1 98 ? 42.610 -2.215 6.119 1.00 59.00 98 GLY A N 1
ATOM 783 C CA . GLY A 1 98 ? 42.568 -1.869 4.694 1.00 59.00 98 GLY A CA 1
ATOM 784 C C . GLY A 1 98 ? 42.370 -0.375 4.403 1.00 59.00 98 GLY A C 1
ATOM 785 O O . GLY A 1 98 ? 42.600 0.052 3.277 1.00 59.00 98 GLY A O 1
ATOM 786 N N . MET A 1 99 ? 41.957 0.429 5.392 1.00 51.12 99 MET A N 1
ATOM 787 C CA . MET A 1 99 ? 41.849 1.890 5.262 1.00 51.12 99 MET A CA 1
ATOM 788 C C . MET A 1 99 ? 43.146 2.635 5.614 1.00 51.12 99 MET A C 1
ATOM 790 O O . MET A 1 99 ? 43.236 3.832 5.339 1.00 51.12 99 MET A O 1
ATOM 794 N N . GLN A 1 100 ? 44.136 1.971 6.223 1.00 45.97 100 GLN A N 1
ATOM 795 C CA . GLN A 1 100 ? 45.381 2.618 6.660 1.00 45.97 100 GLN A CA 1
ATOM 796 C C . GLN A 1 100 ? 46.456 2.718 5.568 1.00 45.97 100 GLN A C 1
ATOM 798 O O . GLN A 1 100 ? 47.366 3.532 5.723 1.00 45.97 100 GLN A O 1
ATOM 803 N N . ASP A 1 101 ? 46.348 1.959 4.472 1.00 39.06 101 ASP A N 1
ATOM 804 C CA . ASP A 1 101 ? 47.398 1.896 3.437 1.00 39.06 101 ASP A CA 1
ATOM 805 C C . ASP A 1 101 ? 47.142 2.801 2.210 1.00 39.06 101 ASP A C 1
ATOM 807 O O . ASP A 1 101 ? 48.027 2.986 1.379 1.00 39.06 101 ASP A O 1
ATOM 811 N N . ASP A 1 102 ? 45.981 3.462 2.125 1.00 39.22 102 ASP A N 1
ATOM 812 C CA . ASP A 1 102 ? 45.655 4.392 1.030 1.00 39.22 102 ASP A CA 1
ATOM 813 C C . ASP A 1 102 ? 45.848 5.864 1.450 1.00 39.22 102 ASP A C 1
ATOM 815 O O . ASP A 1 102 ? 44.909 6.652 1.613 1.00 39.22 102 ASP A O 1
ATOM 819 N N . GLY A 1 103 ? 47.119 6.240 1.626 1.00 31.47 103 GLY A N 1
ATOM 820 C CA . GLY A 1 103 ? 47.579 7.633 1.613 1.00 31.47 103 GLY A CA 1
ATOM 821 C C . GLY A 1 103 ? 47.570 8.230 0.191 1.00 31.47 103 GLY A C 1
ATOM 822 O O . GLY A 1 103 ? 47.628 7.499 -0.793 1.00 31.47 103 GLY A O 1
ATOM 823 N N . PRO A 1 104 ? 47.473 9.564 0.038 1.00 44.50 104 PRO A N 1
ATOM 824 C CA . PRO A 1 104 ? 46.970 10.196 -1.176 1.00 44.50 104 PRO A CA 1
ATOM 825 C C . PRO A 1 104 ? 48.047 10.317 -2.258 1.00 44.50 104 PRO A C 1
ATOM 827 O O . PRO A 1 104 ? 48.794 11.291 -2.268 1.00 44.50 104 PRO A O 1
ATOM 830 N N . GLU A 1 105 ? 48.087 9.407 -3.227 1.00 32.06 105 GLU A N 1
ATOM 831 C CA . GLU A 1 105 ? 48.775 9.675 -4.492 1.00 32.06 105 GLU A CA 1
ATOM 832 C C . GLU A 1 105 ? 48.173 8.872 -5.654 1.00 32.06 105 GLU A C 1
ATOM 834 O O . GLU A 1 105 ? 47.928 7.676 -5.547 1.00 32.06 105 GLU A O 1
ATOM 839 N N . SER A 1 106 ? 47.959 9.573 -6.774 1.00 32.44 106 SER A N 1
ATOM 840 C CA . SER A 1 106 ? 47.583 9.041 -8.096 1.00 32.44 106 SER A CA 1
ATOM 841 C C . SER A 1 106 ? 46.094 8.771 -8.352 1.00 32.44 106 SER A C 1
ATOM 843 O O . SER A 1 106 ? 45.676 7.685 -8.737 1.00 32.44 106 SER A O 1
ATOM 845 N N . ALA A 1 107 ? 45.290 9.836 -8.276 1.00 38.22 107 ALA A N 1
ATOM 846 C CA . ALA A 1 107 ? 44.058 9.945 -9.059 1.00 38.22 107 ALA A CA 1
ATOM 847 C C . ALA A 1 107 ? 44.396 10.206 -10.542 1.00 38.22 107 ALA A C 1
ATOM 849 O O . ALA A 1 107 ? 44.174 11.304 -11.059 1.00 38.22 107 ALA A O 1
ATOM 850 N N . GLU A 1 108 ? 44.941 9.201 -11.224 1.00 31.80 108 GLU A N 1
ATOM 851 C CA . GLU A 1 108 ? 44.875 9.140 -12.680 1.00 31.80 108 GLU A CA 1
ATOM 852 C C . GLU A 1 108 ? 43.520 8.539 -13.053 1.00 31.80 108 GLU A C 1
ATOM 854 O O . GLU A 1 108 ? 43.151 7.437 -12.656 1.00 31.80 108 GLU A O 1
ATOM 859 N N . LYS A 1 109 ? 42.716 9.359 -13.731 1.00 44.34 109 LYS A N 1
ATOM 860 C CA . LYS A 1 109 ? 41.413 8.983 -14.265 1.00 44.34 109 LYS A CA 1
ATOM 861 C C . LYS A 1 109 ? 41.624 7.978 -15.390 1.00 44.34 109 LYS A C 1
ATOM 863 O O . LYS A 1 109 ? 41.828 8.386 -16.530 1.00 44.34 109 LYS A O 1
ATOM 868 N N . GLU A 1 110 ? 41.491 6.703 -15.079 1.00 29.38 110 GLU A N 1
ATOM 869 C CA . GLU A 1 110 ? 40.966 5.768 -16.061 1.00 29.38 110 GLU A CA 1
ATOM 870 C C . GLU A 1 110 ? 39.440 5.882 -16.000 1.00 29.38 110 GLU A C 1
ATOM 872 O O . GLU A 1 110 ? 38.798 5.647 -14.973 1.00 29.38 110 GLU A O 1
ATOM 877 N N . GLU A 1 111 ? 38.871 6.411 -17.085 1.00 38.94 111 GLU A N 1
ATOM 878 C CA . GLU A 1 111 ? 37.446 6.318 -17.380 1.00 38.94 111 GLU A CA 1
ATOM 879 C C . GLU A 1 111 ? 37.135 4.838 -17.609 1.00 38.94 111 GLU A C 1
ATOM 881 O O . GLU A 1 111 ? 37.077 4.372 -18.742 1.00 38.94 111 GLU A O 1
ATOM 886 N N . ASP A 1 112 ? 36.983 4.096 -16.513 1.00 30.38 112 ASP A N 1
ATOM 887 C CA . ASP A 1 112 ? 36.400 2.765 -16.550 1.00 30.38 112 ASP A CA 1
ATOM 888 C C . ASP A 1 112 ? 34.916 2.938 -16.902 1.00 30.38 112 ASP A C 1
ATOM 890 O O . ASP A 1 112 ? 34.041 3.149 -16.058 1.00 30.38 112 ASP A O 1
ATOM 894 N N . ASP A 1 113 ? 34.663 2.902 -18.210 1.00 37.16 113 ASP A N 1
ATOM 895 C CA . ASP A 1 113 ? 33.369 2.692 -18.863 1.00 37.16 113 ASP A CA 1
ATOM 896 C C . ASP A 1 113 ? 32.820 1.265 -18.603 1.00 37.16 113 ASP A C 1
ATOM 898 O O . ASP A 1 113 ? 31.825 0.845 -19.204 1.00 37.16 113 ASP A O 1
ATOM 902 N N . GLU A 1 114 ? 33.433 0.511 -17.686 1.00 35.62 114 GLU A N 1
ATOM 903 C CA . GLU A 1 114 ? 32.999 -0.813 -17.264 1.00 35.62 114 GLU A CA 1
ATOM 904 C C . GLU A 1 114 ? 31.849 -0.723 -16.245 1.00 35.62 114 GLU A C 1
ATOM 906 O O . GLU A 1 114 ? 31.998 -0.432 -15.060 1.00 35.62 114 GLU A O 1
ATOM 911 N N . GLU A 1 115 ? 30.656 -0.996 -16.777 1.00 40.03 115 GLU A N 1
ATOM 912 C CA . GLU A 1 115 ? 29.465 -1.461 -16.066 1.00 40.03 115 GLU A CA 1
ATOM 913 C C . GLU A 1 115 ? 28.877 -0.508 -15.015 1.00 40.03 115 GLU A C 1
ATOM 915 O O . GLU A 1 115 ? 29.000 -0.655 -13.798 1.00 40.03 115 GLU A O 1
ATOM 920 N N . ILE A 1 116 ? 28.051 0.419 -15.510 1.00 36.34 116 ILE A N 1
ATOM 921 C CA . ILE A 1 116 ? 26.954 0.996 -14.727 1.00 36.34 116 ILE A CA 1
ATOM 922 C C . ILE A 1 116 ? 26.094 -0.170 -14.205 1.00 36.34 116 ILE A C 1
ATOM 924 O O . ILE A 1 116 ? 25.238 -0.684 -14.927 1.00 36.34 116 ILE A O 1
ATOM 928 N N . GLU A 1 117 ? 26.309 -0.577 -12.951 1.00 40.88 117 GLU A N 1
ATOM 929 C CA . GLU A 1 117 ? 25.441 -1.485 -12.194 1.00 40.88 117 GLU A CA 1
ATOM 930 C C . GLU A 1 117 ? 24.000 -0.922 -12.170 1.00 40.88 117 GLU A C 1
ATOM 932 O O . GLU A 1 117 ? 23.628 -0.128 -11.312 1.00 40.88 117 GLU A O 1
ATOM 937 N N . PHE A 1 118 ? 23.207 -1.269 -13.189 1.00 49.81 118 PHE A N 1
ATOM 938 C CA . PHE A 1 118 ? 21.788 -1.656 -13.189 1.00 49.81 118 PHE A CA 1
ATOM 939 C C . PHE A 1 118 ? 20.855 -0.951 -12.199 1.00 49.81 118 PHE A C 1
ATOM 941 O O . PHE A 1 118 ? 19.941 -1.551 -11.626 1.00 49.81 118 PHE A O 1
ATOM 948 N N . TRP A 1 119 ? 21.024 0.354 -12.034 1.00 45.09 119 TRP A N 1
ATOM 949 C CA . TRP A 1 119 ? 20.161 1.138 -11.171 1.00 45.09 119 TRP A CA 1
ATOM 950 C C . TRP A 1 119 ? 18.814 1.390 -11.857 1.00 45.09 119 TRP A C 1
ATOM 952 O O . TRP A 1 119 ? 18.623 2.360 -12.590 1.00 45.09 119 TRP A O 1
ATOM 962 N N . THR A 1 120 ? 17.851 0.496 -11.633 1.00 56.03 120 THR A N 1
ATOM 963 C CA . THR A 1 120 ? 16.439 0.795 -11.889 1.00 56.03 120 THR A CA 1
ATOM 964 C C . THR A 1 120 ? 15.825 1.456 -10.655 1.00 56.03 120 THR A C 1
ATOM 966 O O . THR A 1 120 ? 16.083 0.984 -9.545 1.00 56.03 120 THR A O 1
ATOM 969 N N . PRO A 1 121 ? 14.977 2.493 -10.803 1.00 61.12 121 PRO A N 1
ATOM 970 C CA . PRO A 1 121 ? 14.329 3.149 -9.675 1.00 61.12 121 PRO A CA 1
ATOM 971 C C . PRO A 1 121 ? 13.659 2.158 -8.716 1.00 61.12 121 PRO A C 1
ATOM 973 O O . PRO A 1 121 ? 12.774 1.388 -9.109 1.00 61.12 121 PRO A O 1
ATOM 976 N N . SER A 1 122 ? 14.070 2.211 -7.448 1.00 64.88 122 SER A N 1
ATOM 977 C CA . SER A 1 122 ? 13.528 1.382 -6.373 1.00 64.88 122 SER A CA 1
ATOM 978 C C . SER A 1 122 ? 12.001 1.484 -6.311 1.00 64.88 122 SER A C 1
ATOM 980 O O . SER A 1 122 ? 11.430 2.573 -6.322 1.00 64.88 122 SER A O 1
ATOM 982 N N . GLY A 1 123 ? 11.323 0.337 -6.218 1.00 75.62 123 GLY A N 1
ATOM 983 C CA . GLY A 1 123 ? 9.865 0.270 -6.052 1.00 75.62 123 GLY A CA 1
ATOM 984 C C . GLY A 1 123 ? 9.065 -0.008 -7.327 1.00 75.62 123 GLY A C 1
ATOM 985 O O . GLY A 1 123 ? 7.845 -0.172 -7.244 1.00 75.62 123 GLY A O 1
ATOM 986 N N . ARG A 1 124 ? 9.725 -0.150 -8.481 1.00 85.56 124 ARG A N 1
ATOM 987 C CA . ARG A 1 124 ? 9.116 -0.636 -9.728 1.00 85.56 124 ARG A CA 1
ATOM 988 C C . ARG A 1 124 ? 9.844 -1.875 -10.243 1.00 85.56 124 ARG A C 1
ATOM 990 O O . ARG A 1 124 ? 11.015 -2.071 -9.941 1.00 85.56 124 ARG A O 1
ATOM 997 N N . SER A 1 125 ? 9.136 -2.698 -11.003 1.00 86.19 125 SER A N 1
ATOM 998 C CA . SER A 1 125 ? 9.712 -3.814 -11.751 1.00 86.19 125 SER A CA 1
ATOM 999 C C . SER A 1 125 ? 9.492 -3.570 -13.239 1.00 86.19 125 SER A C 1
ATOM 1001 O O . SER A 1 125 ? 8.396 -3.162 -13.634 1.00 86.19 125 SER A O 1
ATOM 1003 N N . TYR A 1 126 ? 10.532 -3.795 -14.039 1.00 87.31 126 TYR A N 1
ATOM 1004 C CA . TYR A 1 126 ? 10.572 -3.478 -15.466 1.00 87.31 126 TYR A CA 1
ATOM 1005 C C . TYR A 1 126 ? 10.547 -4.758 -16.302 1.00 87.31 126 TYR A C 1
ATOM 1007 O O . TYR A 1 126 ? 11.113 -5.778 -15.907 1.00 87.31 126 TYR A O 1
ATOM 1015 N N . PHE A 1 127 ? 9.888 -4.706 -17.453 1.00 87.00 127 PHE A N 1
ATOM 1016 C CA . PHE A 1 127 ? 9.793 -5.825 -18.386 1.00 87.00 127 PHE A CA 1
ATOM 1017 C C . PHE A 1 127 ? 9.796 -5.337 -19.830 1.00 87.00 127 PHE A C 1
ATOM 1019 O O . PHE A 1 127 ? 9.404 -4.202 -20.108 1.00 87.00 127 PHE A O 1
ATOM 1026 N N . ASN A 1 128 ? 10.259 -6.202 -20.728 1.00 85.62 128 ASN A N 1
ATOM 1027 C CA . ASN A 1 128 ? 10.291 -5.964 -22.162 1.00 85.62 128 ASN A CA 1
ATOM 1028 C C . ASN A 1 128 ? 9.076 -6.614 -22.834 1.00 85.62 128 ASN A C 1
ATOM 1030 O O . ASN A 1 128 ? 8.661 -7.719 -22.474 1.00 85.62 128 ASN A O 1
ATOM 1034 N N . GLN A 1 129 ? 8.527 -5.910 -23.815 1.00 83.69 129 GLN A N 1
ATOM 1035 C CA . GLN A 1 129 ? 7.563 -6.422 -24.773 1.00 83.69 129 GLN A CA 1
ATOM 1036 C C . GLN A 1 129 ? 7.734 -5.662 -26.096 1.00 83.69 129 GLN A C 1
ATOM 1038 O O . GLN A 1 129 ? 7.570 -4.443 -26.132 1.00 83.69 129 GLN A O 1
ATOM 1043 N N . ASN A 1 130 ? 8.015 -6.379 -27.190 1.00 83.00 130 ASN A N 1
ATOM 1044 C CA . ASN A 1 130 ? 8.183 -5.813 -28.539 1.00 83.00 130 ASN A CA 1
ATOM 1045 C C . ASN A 1 130 ? 9.145 -4.606 -28.579 1.00 83.00 130 ASN A C 1
ATOM 1047 O O . ASN A 1 130 ? 8.760 -3.528 -29.036 1.00 83.00 130 ASN A O 1
ATOM 1051 N N . ASP A 1 131 ? 10.352 -4.759 -28.025 1.00 83.06 131 ASP A N 1
ATOM 1052 C CA . ASP A 1 131 ? 11.392 -3.718 -27.898 1.00 83.06 131 ASP A CA 1
ATOM 1053 C C . ASP A 1 131 ? 10.996 -2.462 -27.108 1.00 83.06 131 ASP A C 1
ATOM 1055 O O . ASP A 1 131 ? 11.730 -1.467 -27.093 1.00 83.06 131 ASP A O 1
ATOM 1059 N N . ASN A 1 132 ? 9.866 -2.508 -26.402 1.00 86.69 132 ASN A N 1
ATOM 1060 C CA . ASN A 1 132 ? 9.416 -1.451 -25.514 1.00 86.69 132 ASN A CA 1
ATOM 1061 C C . ASN A 1 132 ? 9.530 -1.882 -24.055 1.00 86.69 132 ASN A C 1
ATOM 1063 O O . ASN A 1 132 ? 9.205 -3.009 -23.675 1.00 86.69 132 ASN A O 1
ATOM 1067 N N . ILE A 1 133 ? 9.965 -0.943 -23.220 1.00 87.94 133 ILE A N 1
ATOM 1068 C CA . ILE A 1 133 ? 10.060 -1.135 -21.782 1.00 87.94 133 ILE A CA 1
ATOM 1069 C C . ILE A 1 133 ? 8.778 -0.674 -21.117 1.00 87.94 133 ILE A C 1
ATOM 1071 O O . ILE A 1 133 ? 8.317 0.458 -21.279 1.00 87.94 133 ILE A O 1
ATOM 1075 N N . TYR A 1 134 ? 8.250 -1.553 -20.281 1.00 89.19 134 TYR A N 1
ATOM 1076 C CA . TYR A 1 134 ? 7.121 -1.283 -19.417 1.00 89.19 134 TYR A CA 1
ATOM 1077 C C . TYR A 1 134 ? 7.520 -1.469 -17.962 1.00 89.19 134 TYR A C 1
ATOM 1079 O O . TYR A 1 134 ? 8.515 -2.116 -17.635 1.00 89.19 134 TYR A O 1
ATOM 1087 N N . SER A 1 135 ? 6.730 -0.896 -17.060 1.00 88.62 135 SER A N 1
ATOM 1088 C CA . SER A 1 135 ? 6.942 -1.087 -15.631 1.00 88.62 135 SER A CA 1
ATOM 1089 C C . SER A 1 135 ? 5.649 -1.165 -14.842 1.00 88.62 135 SER A C 1
ATOM 1091 O O . SER A 1 135 ? 4.667 -0.480 -15.144 1.00 88.62 135 SER A O 1
ATOM 1093 N N . VAL A 1 136 ? 5.707 -1.933 -13.762 1.00 89.50 136 VAL A N 1
ATOM 1094 C CA . VAL A 1 136 ? 4.644 -2.078 -12.765 1.00 89.50 136 VAL A CA 1
ATOM 1095 C C . VAL A 1 136 ? 5.178 -1.794 -11.362 1.00 89.50 136 VAL A C 1
ATOM 1097 O O . VAL A 1 136 ? 6.382 -1.933 -11.122 1.00 89.50 136 VAL A O 1
ATOM 1100 N N . PRO A 1 137 ? 4.318 -1.415 -10.401 1.00 88.75 137 PRO A N 1
ATOM 1101 C CA . PRO A 1 137 ? 4.738 -1.275 -9.013 1.00 88.75 137 PRO A CA 1
ATOM 1102 C C . PRO A 1 137 ? 5.266 -2.605 -8.461 1.00 88.75 137 PRO A C 1
ATOM 1104 O O . PRO A 1 137 ? 4.551 -3.603 -8.455 1.00 88.75 137 PRO A O 1
ATOM 1107 N N . ARG A 1 138 ? 6.491 -2.629 -7.921 1.00 88.25 138 ARG A N 1
ATOM 1108 C CA . ARG A 1 138 ? 7.120 -3.861 -7.397 1.00 88.25 138 ARG A CA 1
ATOM 1109 C C . ARG A 1 138 ? 6.318 -4.492 -6.255 1.00 88.25 138 ARG A C 1
ATOM 1111 O O . ARG A 1 138 ? 6.378 -5.693 -6.028 1.00 88.25 138 ARG A O 1
ATOM 1118 N N . CYS A 1 139 ? 5.533 -3.687 -5.542 1.00 88.50 139 CYS A N 1
ATOM 1119 C CA . CYS A 1 139 ? 4.713 -4.126 -4.418 1.00 88.50 139 CYS A CA 1
ATOM 1120 C C . CYS A 1 139 ? 3.537 -5.049 -4.794 1.00 88.50 139 CYS A C 1
ATOM 1122 O O . CYS A 1 139 ? 2.864 -5.528 -3.886 1.00 88.50 139 CYS A O 1
ATOM 1124 N N . ILE A 1 140 ? 3.263 -5.275 -6.088 1.00 90.12 140 ILE A N 1
ATOM 1125 C CA . ILE A 1 140 ? 2.244 -6.238 -6.551 1.00 90.12 140 ILE A CA 1
ATOM 1126 C C . ILE A 1 140 ? 2.799 -7.659 -6.746 1.00 90.12 140 ILE A C 1
ATOM 1128 O O . ILE A 1 140 ? 2.031 -8.590 -7.000 1.00 90.12 140 ILE A O 1
ATOM 1132 N N . LEU A 1 141 ? 4.121 -7.829 -6.651 1.00 88.56 141 LEU A N 1
ATOM 1133 C CA . LEU A 1 141 ? 4.770 -9.137 -6.692 1.00 88.56 141 LEU A CA 1
ATOM 1134 C C . LEU A 1 141 ? 4.569 -9.856 -5.349 1.00 88.56 141 LEU A C 1
ATOM 1136 O O . LEU A 1 141 ? 4.658 -9.241 -4.280 1.00 88.56 141 LEU A O 1
ATOM 1140 N N . ARG A 1 142 ? 4.254 -11.153 -5.400 1.00 87.31 142 ARG A N 1
ATOM 1141 C CA . ARG A 1 142 ? 4.094 -12.003 -4.208 1.00 87.31 142 ARG A CA 1
ATOM 1142 C C . ARG A 1 142 ? 5.459 -12.417 -3.657 1.00 87.31 142 ARG A C 1
ATOM 1144 O O . ARG A 1 142 ? 6.495 -12.203 -4.278 1.00 87.31 142 ARG A O 1
ATOM 1151 N N . ASP A 1 143 ? 5.463 -12.989 -2.455 1.00 82.00 143 ASP A N 1
ATOM 1152 C CA . ASP A 1 143 ? 6.693 -13.538 -1.876 1.00 82.00 143 ASP A CA 1
ATOM 1153 C C . ASP A 1 143 ? 7.277 -14.626 -2.791 1.00 82.00 143 ASP A C 1
ATOM 1155 O O . ASP A 1 143 ? 6.539 -15.483 -3.275 1.00 82.00 143 ASP A O 1
ATOM 1159 N N . GLY A 1 144 ? 8.582 -14.555 -3.058 1.00 80.00 144 GLY A N 1
ATOM 1160 C CA . GLY A 1 144 ? 9.274 -15.431 -4.012 1.00 80.00 144 GLY A CA 1
ATOM 1161 C C . GLY A 1 144 ? 9.205 -14.996 -5.485 1.00 80.00 144 GLY A C 1
ATOM 1162 O O . GLY A 1 144 ? 9.909 -15.570 -6.310 1.00 80.00 144 GLY A O 1
ATOM 1163 N N . GLU A 1 145 ? 8.418 -13.973 -5.835 1.00 84.19 145 GLU A N 1
ATOM 1164 C CA . GLU A 1 145 ? 8.386 -13.411 -7.191 1.00 84.19 145 GLU A CA 1
ATOM 1165 C C . GLU A 1 145 ? 9.369 -12.239 -7.304 1.00 84.19 145 GLU A C 1
ATOM 1167 O O . GLU A 1 145 ? 9.126 -11.150 -6.780 1.00 84.19 145 GLU A O 1
ATOM 1172 N N . ASN A 1 146 ? 10.487 -12.456 -7.997 1.00 76.00 146 ASN A N 1
ATOM 1173 C CA . ASN A 1 146 ? 11.529 -11.434 -8.152 1.00 76.00 146 ASN A CA 1
ATOM 1174 C C . ASN A 1 146 ? 11.327 -10.553 -9.390 1.00 76.00 146 ASN A C 1
ATOM 1176 O O . ASN A 1 146 ? 11.598 -9.346 -9.333 1.00 76.00 146 ASN A O 1
ATOM 1180 N N . ASP A 1 147 ? 10.783 -11.152 -10.451 1.00 78.56 147 ASP A N 1
ATOM 1181 C CA . ASP A 1 147 ? 10.660 -10.572 -11.784 1.00 78.56 147 ASP A CA 1
ATOM 1182 C C . ASP A 1 147 ? 9.232 -10.656 -12.323 1.00 78.56 147 ASP A C 1
ATOM 1184 O O . ASP A 1 147 ? 8.438 -11.515 -11.933 1.00 78.56 147 ASP A O 1
ATOM 1188 N N . VAL A 1 148 ? 8.902 -9.747 -13.241 1.00 82.00 148 VAL A N 1
ATOM 1189 C CA . VAL A 1 148 ? 7.591 -9.712 -13.896 1.00 82.00 148 VAL A CA 1
ATOM 1190 C C . VAL A 1 148 ? 7.568 -10.756 -15.004 1.00 82.00 148 VAL A C 1
ATOM 1192 O O . VAL A 1 148 ? 8.349 -10.694 -15.947 1.00 82.00 148 VAL A O 1
ATOM 1195 N N . THR A 1 149 ? 6.641 -11.701 -14.891 1.00 80.19 149 THR A N 1
ATOM 1196 C CA . THR A 1 149 ? 6.394 -12.741 -15.893 1.00 80.19 149 THR A CA 1
ATOM 1197 C C . THR A 1 149 ? 4.966 -12.644 -16.411 1.00 80.19 149 THR A C 1
ATOM 1199 O O . THR A 1 149 ? 4.083 -12.085 -15.751 1.00 80.19 149 THR A O 1
ATOM 1202 N N . THR A 1 150 ? 4.704 -13.254 -17.565 1.00 78.19 150 THR A N 1
ATOM 1203 C CA . THR A 1 150 ? 3.366 -13.332 -18.166 1.00 78.19 150 THR A CA 1
ATOM 1204 C C . THR A 1 150 ? 2.305 -13.846 -17.184 1.00 78.19 150 THR A C 1
ATOM 1206 O O . THR A 1 150 ? 1.208 -13.299 -17.107 1.00 78.19 150 THR A O 1
ATOM 1209 N N . ASN A 1 151 ? 2.637 -14.840 -16.355 1.00 78.88 151 ASN A N 1
ATOM 1210 C CA . ASN A 1 151 ? 1.715 -15.404 -15.360 1.00 78.88 151 ASN A CA 1
ATOM 1211 C C . ASN A 1 151 ? 1.308 -14.394 -14.274 1.00 78.88 151 ASN A C 1
ATOM 1213 O O . ASN A 1 151 ? 0.177 -14.422 -13.787 1.00 78.88 151 ASN A O 1
ATOM 1217 N N . ILE A 1 152 ? 2.218 -13.495 -13.895 1.00 81.31 152 ILE A N 1
ATOM 1218 C CA . ILE A 1 152 ? 1.960 -12.450 -12.896 1.00 81.31 152 ILE A CA 1
ATOM 1219 C C . ILE A 1 152 ? 1.057 -11.361 -13.474 1.00 81.31 152 ILE A C 1
ATOM 1221 O O . ILE A 1 152 ? 0.227 -10.820 -12.747 1.00 81.31 152 ILE A O 1
ATOM 1225 N N . LEU A 1 153 ? 1.194 -11.065 -14.768 1.00 79.00 153 LEU A N 1
ATOM 1226 C CA . LEU A 1 153 ? 0.361 -10.087 -15.467 1.00 79.00 153 LEU A CA 1
ATOM 1227 C C . LEU A 1 153 ? -1.033 -10.643 -15.809 1.00 79.00 153 LEU A C 1
ATOM 1229 O O . LEU A 1 153 ? -2.001 -9.892 -15.793 1.00 79.00 153 LEU A O 1
ATOM 1233 N N . ASN A 1 154 ? -1.146 -11.953 -16.053 1.00 79.12 154 ASN A N 1
ATOM 1234 C CA . ASN A 1 154 ? -2.400 -12.634 -16.403 1.00 79.12 154 ASN A CA 1
ATOM 1235 C C . ASN A 1 154 ? -3.385 -12.819 -15.244 1.00 79.12 154 ASN A C 1
ATOM 1237 O O . ASN A 1 154 ? -4.564 -13.099 -15.467 1.00 79.12 154 ASN A O 1
ATOM 1241 N N . ARG A 1 155 ? -2.918 -12.749 -13.997 1.00 84.25 155 ARG A N 1
ATOM 1242 C CA . ARG A 1 155 ? -3.778 -12.992 -12.835 1.00 84.25 155 ARG A CA 1
ATOM 1243 C C . ARG A 1 155 ? -4.472 -11.701 -12.387 1.00 84.25 155 ARG A C 1
ATOM 1245 O O . ARG A 1 155 ? -3.862 -10.632 -12.430 1.00 84.25 155 ARG A O 1
ATOM 1252 N N . PRO A 1 156 ? -5.699 -11.785 -11.846 1.00 87.12 156 PRO A N 1
ATOM 1253 C CA . PRO A 1 156 ? -6.333 -10.629 -11.231 1.00 87.12 156 PRO A CA 1
ATOM 1254 C C . PRO A 1 156 ? -5.514 -10.130 -10.031 1.00 87.12 156 PRO A C 1
ATOM 1256 O O . PRO A 1 156 ? -4.952 -10.917 -9.258 1.00 87.12 156 PRO A O 1
ATOM 1259 N N . LEU A 1 157 ? -5.465 -8.804 -9.858 1.00 90.75 157 LEU A N 1
ATOM 1260 C CA . LEU A 1 157 ? -4.864 -8.187 -8.677 1.00 90.75 157 LEU A CA 1
ATOM 1261 C C . LEU A 1 157 ? -5.802 -8.332 -7.474 1.00 90.75 157 LEU A C 1
ATOM 1263 O O . LEU A 1 157 ? -6.579 -7.427 -7.149 1.00 90.75 157 LEU A O 1
ATOM 1267 N N . ASP A 1 158 ? -5.695 -9.481 -6.820 1.00 94.25 158 ASP A N 1
ATOM 1268 C CA . ASP A 1 158 ? -6.376 -9.775 -5.567 1.00 94.25 158 ASP A CA 1
ATOM 1269 C C . ASP A 1 158 ? -5.595 -9.164 -4.403 1.00 94.25 158 ASP A C 1
ATOM 1271 O O . ASP A 1 158 ? -4.448 -9.535 -4.138 1.00 94.25 158 ASP A O 1
ATOM 1275 N N . CYS A 1 159 ? -6.197 -8.205 -3.705 1.00 96.25 159 CYS A N 1
ATOM 1276 C CA . CYS A 1 159 ? -5.557 -7.558 -2.568 1.00 96.25 159 CYS A CA 1
ATOM 1277 C C . CYS A 1 159 ? -6.561 -6.945 -1.592 1.00 96.25 159 CYS A C 1
ATOM 1279 O O . CYS A 1 159 ? -7.682 -6.587 -1.949 1.00 96.25 159 CYS A O 1
ATOM 1281 N N . ALA A 1 160 ? -6.131 -6.782 -0.346 1.00 97.44 160 ALA A N 1
ATOM 1282 C CA . ALA A 1 160 ? -6.805 -5.947 0.635 1.00 97.44 160 ALA A CA 1
ATOM 1283 C C . ALA A 1 160 ? -6.108 -4.588 0.697 1.00 97.44 160 ALA A C 1
ATOM 1285 O O . ALA A 1 160 ? -4.885 -4.518 0.649 1.00 97.44 160 ALA A O 1
ATOM 1286 N N . ILE A 1 161 ? -6.869 -3.507 0.818 1.00 97.75 161 ILE A N 1
ATOM 1287 C CA . ILE A 1 161 ? -6.359 -2.142 0.948 1.00 97.75 161 ILE A CA 1
ATOM 1288 C C . ILE A 1 161 ? -6.975 -1.537 2.203 1.00 97.75 161 ILE A C 1
ATOM 1290 O O . ILE A 1 161 ? -8.196 -1.500 2.334 1.00 97.75 161 ILE A O 1
ATOM 1294 N N . PHE A 1 162 ? -6.133 -1.034 3.102 1.00 97.19 162 PHE A N 1
ATOM 1295 C CA . PHE A 1 162 ? -6.515 -0.337 4.324 1.00 97.19 162 PHE A CA 1
ATOM 1296 C C . PHE A 1 162 ? -5.895 1.059 4.336 1.00 97.19 162 PHE A C 1
ATOM 1298 O O . PHE A 1 162 ? -4.672 1.214 4.323 1.00 97.19 162 PHE A O 1
ATOM 1305 N N . LEU A 1 163 ? -6.744 2.080 4.395 1.00 97.00 163 LEU A N 1
ATOM 1306 C CA . LEU A 1 163 ? -6.373 3.486 4.465 1.00 97.00 163 LEU A CA 1
ATOM 1307 C C . LEU A 1 163 ? -6.850 4.056 5.802 1.00 97.00 163 LEU A C 1
ATOM 1309 O O . LEU A 1 163 ? -8.044 4.040 6.103 1.00 97.00 163 LEU A O 1
ATOM 1313 N N . LEU A 1 164 ? -5.924 4.585 6.597 1.00 94.31 164 LEU A N 1
ATOM 1314 C CA . LEU A 1 164 ? -6.212 5.196 7.890 1.00 94.31 164 LEU A CA 1
ATOM 1315 C C . LEU A 1 164 ? -5.447 6.513 8.025 1.00 94.31 164 LEU A C 1
ATOM 1317 O O . LEU A 1 164 ? -4.220 6.541 7.971 1.00 94.31 164 LEU A O 1
ATOM 1321 N N . SER A 1 165 ? -6.170 7.614 8.205 1.00 91.12 165 SER A N 1
ATOM 1322 C CA . SER A 1 165 ? -5.567 8.935 8.399 1.00 91.12 165 SER A CA 1
ATOM 1323 C C . SER A 1 165 ? -6.533 9.877 9.105 1.00 91.12 165 SER A C 1
ATOM 1325 O O . SER A 1 165 ? -7.697 9.967 8.727 1.00 91.12 165 SER A O 1
ATOM 1327 N N . ALA A 1 166 ? -6.059 10.587 10.133 1.00 85.75 166 ALA A N 1
ATOM 1328 C CA . ALA A 1 166 ? -6.805 11.643 10.829 1.00 85.75 166 ALA A CA 1
ATOM 1329 C C . ALA A 1 166 ? -8.244 11.258 11.254 1.00 85.75 166 ALA A C 1
ATOM 1331 O O . ALA A 1 166 ? -9.159 12.073 11.188 1.00 85.75 166 ALA A O 1
ATOM 1332 N N . GLY A 1 167 ? -8.459 10.004 11.669 1.00 86.69 167 GLY A N 1
ATOM 1333 C CA . GLY A 1 167 ? -9.776 9.492 12.075 1.00 86.69 167 GLY A CA 1
ATOM 1334 C C . GLY A 1 167 ? -10.669 9.002 10.939 1.00 86.69 167 GLY A C 1
ATOM 1335 O O . GLY A 1 167 ? -11.754 8.483 11.199 1.00 86.69 167 GLY A O 1
ATOM 1336 N N . HIS A 1 168 ? -10.228 9.143 9.691 1.00 94.06 168 HIS A N 1
ATOM 1337 C CA . HIS A 1 168 ? -10.836 8.507 8.532 1.00 94.06 168 HIS A CA 1
ATOM 1338 C C . HIS A 1 168 ? -10.278 7.112 8.358 1.00 94.06 168 HIS A C 1
ATOM 1340 O O . HIS A 1 168 ? -9.061 6.933 8.317 1.00 94.06 168 HIS A O 1
ATOM 1346 N N . PHE A 1 169 ? -11.176 6.156 8.191 1.00 96.88 169 PHE A N 1
ATOM 1347 C CA . PHE A 1 169 ? -10.843 4.798 7.827 1.00 96.88 169 PHE A CA 1
ATOM 1348 C C . PHE A 1 169 ? -11.609 4.420 6.566 1.00 96.88 169 PHE A C 1
ATOM 1350 O O . PHE A 1 169 ? -12.823 4.616 6.486 1.00 96.88 169 PHE A O 1
ATOM 1357 N N . ALA A 1 170 ? -10.905 3.859 5.592 1.00 97.81 170 ALA A N 1
ATOM 1358 C CA . ALA A 1 170 ? -11.504 3.218 4.438 1.00 97.81 170 ALA A CA 1
ATOM 1359 C C . ALA A 1 170 ? -10.735 1.941 4.129 1.00 97.81 170 ALA A C 1
ATOM 1361 O O . ALA A 1 170 ? -9.506 1.935 4.119 1.00 97.81 170 ALA A O 1
ATOM 1362 N N . ALA A 1 171 ? -11.458 0.860 3.882 1.00 97.81 171 ALA A N 1
ATOM 1363 C CA . ALA A 1 171 ? -10.873 -0.415 3.539 1.00 97.81 171 ALA A CA 1
ATOM 1364 C C . ALA A 1 171 ? -11.712 -1.152 2.503 1.00 97.81 171 ALA A C 1
ATOM 1366 O O . ALA A 1 171 ? -12.941 -1.020 2.471 1.00 97.81 171 ALA A O 1
ATOM 1367 N N . GLY A 1 172 ? -11.038 -1.949 1.683 1.00 97.69 172 GLY A N 1
ATOM 1368 C CA . GLY A 1 172 ? -11.659 -2.787 0.668 1.00 97.69 172 GLY A CA 1
ATOM 1369 C C . GLY A 1 172 ? -10.832 -4.032 0.387 1.00 97.69 172 GLY A C 1
ATOM 1370 O O . GLY A 1 172 ? -9.607 -3.990 0.459 1.00 97.69 172 GLY A O 1
ATOM 1371 N N . ILE A 1 173 ? -11.505 -5.135 0.077 1.00 97.75 173 ILE A N 1
ATOM 1372 C CA . ILE A 1 173 ? -10.890 -6.380 -0.379 1.00 97.75 173 ILE A CA 1
ATOM 1373 C C . ILE A 1 173 ? -11.342 -6.632 -1.810 1.00 97.75 173 ILE A C 1
ATOM 1375 O O . ILE A 1 173 ? -12.543 -6.657 -2.090 1.00 97.75 173 ILE A O 1
ATOM 1379 N N . PHE A 1 174 ? -10.374 -6.826 -2.695 1.00 96.50 174 PHE A N 1
ATOM 1380 C CA . PHE A 1 174 ? -10.568 -7.133 -4.100 1.00 96.50 174 PHE A CA 1
ATOM 1381 C C . PHE A 1 174 ? -10.232 -8.597 -4.360 1.00 96.50 174 PHE A C 1
ATOM 1383 O O . PHE A 1 174 ? -9.183 -9.081 -3.934 1.00 96.50 174 PHE A O 1
ATOM 1390 N N . HIS A 1 175 ? -11.123 -9.289 -5.062 1.00 95.00 175 HIS A N 1
ATOM 1391 C CA . HIS A 1 175 ? -10.927 -10.667 -5.497 1.00 95.00 175 HIS A CA 1
ATOM 1392 C C . HIS A 1 175 ? -11.562 -10.873 -6.873 1.00 95.00 175 HIS A C 1
ATOM 1394 O O . HIS A 1 175 ? -12.702 -10.456 -7.100 1.00 95.00 175 HIS A O 1
ATOM 1400 N N . GLY A 1 176 ? -10.826 -11.476 -7.807 1.00 89.69 176 GLY A N 1
ATOM 1401 C CA . GLY A 1 176 ? -11.305 -11.745 -9.163 1.00 89.69 176 GLY A CA 1
ATOM 1402 C C . GLY A 1 176 ? -11.723 -10.476 -9.914 1.00 89.69 176 GLY A C 1
ATOM 1403 O O . GLY A 1 176 ? -12.724 -10.477 -10.627 1.00 89.69 176 GLY A O 1
ATOM 1404 N N . GLY A 1 177 ? -11.019 -9.361 -9.688 1.00 88.19 177 GLY A N 1
ATOM 1405 C CA . GLY A 1 177 ? -11.331 -8.076 -10.323 1.00 88.19 177 GLY A CA 1
ATOM 1406 C C . GLY A 1 177 ? -12.545 -7.336 -9.745 1.00 88.19 177 GLY A C 1
ATOM 1407 O O . GLY A 1 177 ? -12.982 -6.345 -10.327 1.00 88.19 177 GLY A O 1
ATOM 1408 N N . ARG A 1 178 ? -13.110 -7.788 -8.617 1.00 92.38 178 ARG A N 1
ATOM 1409 C CA . ARG A 1 178 ? -14.290 -7.177 -7.984 1.00 92.38 178 ARG A CA 1
ATOM 1410 C C . ARG A 1 178 ? -14.030 -6.825 -6.527 1.00 92.38 178 ARG A C 1
ATOM 1412 O O . ARG A 1 178 ? -13.289 -7.517 -5.837 1.00 92.38 178 ARG A O 1
ATOM 1419 N N . LEU A 1 179 ? -14.693 -5.775 -6.050 1.00 95.44 179 LEU A N 1
ATOM 1420 C CA . LEU A 1 179 ? -14.714 -5.404 -4.638 1.00 95.44 179 LEU A CA 1
ATOM 1421 C C . LEU A 1 179 ? -15.669 -6.340 -3.879 1.00 95.44 179 LEU A C 1
ATOM 1423 O O . LEU A 1 179 ? -16.884 -6.237 -4.034 1.00 95.44 179 LEU A O 1
ATOM 1427 N N . VAL A 1 180 ? -15.126 -7.261 -3.080 1.00 96.38 180 VAL A N 1
ATOM 1428 C CA . VAL A 1 180 ? -15.906 -8.297 -2.371 1.00 96.38 180 VAL A CA 1
ATOM 1429 C C . VAL A 1 180 ? -16.294 -7.901 -0.950 1.00 96.38 180 VAL A C 1
ATOM 1431 O O . VAL A 1 180 ? -17.308 -8.361 -0.431 1.00 96.38 180 VAL A O 1
ATOM 1434 N N . ALA A 1 181 ? -15.515 -7.031 -0.314 1.00 96.25 181 ALA A N 1
ATOM 1435 C CA . ALA A 1 181 ? -15.825 -6.482 0.998 1.00 96.25 181 ALA A CA 1
ATOM 1436 C C . ALA A 1 181 ? -15.315 -5.048 1.075 1.00 96.25 181 ALA A C 1
ATOM 1438 O O . ALA A 1 181 ? -14.237 -4.752 0.569 1.00 96.25 181 ALA A O 1
ATOM 1439 N N . HIS A 1 182 ? -16.072 -4.152 1.707 1.00 97.06 182 HIS A N 1
ATOM 1440 C CA . HIS A 1 182 ? -15.626 -2.781 1.921 1.00 97.06 182 HIS A CA 1
ATOM 1441 C C . HIS A 1 182 ? -16.288 -2.128 3.131 1.00 97.06 182 HIS A C 1
ATOM 1443 O O . HIS A 1 182 ? -17.431 -2.435 3.494 1.00 97.06 182 HIS A O 1
ATOM 1449 N N . ARG A 1 183 ? -15.570 -1.189 3.747 1.00 97.31 183 ARG A N 1
ATOM 1450 C CA . ARG A 1 183 ? -16.067 -0.327 4.823 1.00 97.31 183 ARG A CA 1
ATOM 1451 C C . ARG A 1 183 ? -15.360 1.017 4.772 1.00 97.31 183 ARG A C 1
ATOM 1453 O O . ARG A 1 183 ? -14.155 1.074 4.569 1.00 97.31 183 ARG A O 1
ATOM 1460 N N . ALA A 1 184 ? -16.106 2.091 4.992 1.00 96.56 184 ALA A N 1
ATOM 1461 C CA . ALA A 1 184 ? -15.552 3.425 5.154 1.00 96.56 184 ALA A CA 1
ATOM 1462 C C . ALA A 1 184 ? -16.342 4.171 6.228 1.00 96.56 184 ALA A C 1
ATOM 1464 O O . ALA A 1 184 ? -17.571 4.131 6.231 1.00 96.56 184 ALA A O 1
ATOM 1465 N N . PHE A 1 185 ? -15.641 4.820 7.150 1.00 95.06 185 PHE A N 1
ATOM 1466 C CA . PHE A 1 185 ? -16.246 5.627 8.203 1.00 95.06 185 PHE A CA 1
ATOM 1467 C C . PHE A 1 185 ? -15.255 6.672 8.721 1.00 95.06 185 PHE A C 1
ATOM 1469 O O . PHE A 1 185 ? -14.060 6.654 8.421 1.00 95.06 185 PHE A O 1
ATOM 1476 N N . HIS A 1 186 ? -15.768 7.620 9.496 1.00 92.25 186 HIS A N 1
ATOM 1477 C CA . HIS A 1 186 ? -14.976 8.679 10.100 1.00 92.25 186 HIS A CA 1
ATOM 1478 C C . HIS A 1 186 ? -15.377 8.862 11.557 1.00 92.25 186 HIS A C 1
ATOM 1480 O O . HIS A 1 186 ? -16.564 8.962 11.871 1.00 92.25 186 HIS A O 1
ATOM 1486 N N . ARG A 1 187 ? -14.379 8.967 12.433 1.00 87.81 187 ARG A N 1
ATOM 1487 C CA . ARG A 1 187 ? -14.553 9.411 13.815 1.00 87.81 187 ARG A CA 1
ATOM 1488 C C . ARG A 1 187 ? -13.738 10.672 14.049 1.00 87.81 187 ARG A C 1
ATOM 1490 O O . ARG A 1 187 ? -12.575 10.757 13.666 1.00 87.81 187 ARG A O 1
ATOM 1497 N N . TYR A 1 188 ? -14.350 11.643 14.716 1.00 77.88 188 TYR A N 1
ATOM 1498 C CA . TYR A 1 188 ? -13.699 12.908 15.027 1.00 77.88 188 TYR A CA 1
ATOM 1499 C C . TYR A 1 188 ? -12.650 12.721 16.136 1.00 77.88 188 TYR A C 1
ATOM 1501 O O . TYR A 1 188 ? -12.992 12.606 17.315 1.00 77.88 188 TYR A O 1
ATOM 1509 N N . VAL A 1 189 ? -11.373 12.673 15.747 1.00 76.31 189 VAL A N 1
ATOM 1510 C CA . VAL A 1 189 ? -10.227 12.420 16.651 1.00 76.31 189 VAL A CA 1
ATOM 1511 C C . VAL A 1 189 ? -9.272 13.612 16.795 1.00 76.31 189 VAL A C 1
ATOM 1513 O O . VAL A 1 189 ? -8.505 13.677 17.752 1.00 76.31 189 VAL A O 1
ATOM 1516 N N . ALA A 1 190 ? -9.332 14.597 15.895 1.00 67.00 190 ALA A N 1
ATOM 1517 C CA . ALA A 1 190 ? -8.435 15.757 15.888 1.00 67.00 190 ALA A CA 1
ATOM 1518 C C . ALA A 1 190 ? -9.144 17.054 16.319 1.00 67.00 190 ALA A C 1
ATOM 1520 O O . ALA A 1 190 ? -10.367 17.152 16.298 1.00 67.00 190 ALA A O 1
ATOM 1521 N N . ARG A 1 191 ? -8.374 18.073 16.726 1.00 62.69 191 ARG A N 1
ATOM 1522 C CA . ARG A 1 191 ? -8.888 19.412 17.083 1.00 62.69 191 ARG A CA 1
ATOM 1523 C C . ARG A 1 191 ? -8.997 20.291 15.830 1.00 62.69 191 ARG A C 1
ATOM 1525 O O . ARG A 1 191 ? -7.985 20.527 15.179 1.00 62.69 191 ARG A O 1
ATOM 1532 N N . ALA A 1 192 ? -10.172 20.860 15.556 1.00 47.78 192 ALA A N 1
ATOM 1533 C CA . ALA A 1 192 ? -10.430 21.689 14.368 1.00 47.78 192 ALA A CA 1
ATOM 1534 C C . ALA A 1 192 ? -9.514 22.923 14.179 1.00 47.78 192 ALA A C 1
ATOM 1536 O O . ALA A 1 192 ? -9.382 23.394 13.057 1.00 47.78 192 ALA A O 1
ATOM 1537 N N . LYS A 1 193 ? -8.890 23.461 15.242 1.00 54.84 193 LYS A N 1
ATOM 1538 C CA . LYS A 1 193 ? -8.110 24.719 15.185 1.00 54.84 193 LYS A CA 1
ATOM 1539 C C . LYS A 1 193 ? -6.600 24.593 15.430 1.00 54.84 193 LYS A C 1
ATOM 1541 O O . LYS A 1 193 ? -5.907 25.589 15.287 1.00 54.84 193 LYS A O 1
ATOM 1546 N N . GLN A 1 194 ? -6.086 23.422 15.814 1.00 51.69 194 GLN A N 1
ATOM 1547 C CA . GLN A 1 194 ? -4.672 23.284 16.214 1.00 51.69 194 GLN A CA 1
ATOM 1548 C C . GLN A 1 194 ? -3.918 22.107 15.587 1.00 51.69 194 GLN A C 1
ATOM 1550 O O . GLN A 1 194 ? -2.736 21.989 15.860 1.00 51.69 194 GLN A O 1
ATOM 1555 N N . GLY A 1 195 ? -4.553 21.280 14.743 1.00 51.81 195 GLY A N 1
ATOM 1556 C CA . GLY A 1 195 ? -3.865 20.251 13.949 1.00 51.81 195 GLY A CA 1
ATOM 1557 C C . GLY A 1 195 ? -3.044 19.255 14.779 1.00 51.81 195 GLY A C 1
ATOM 1558 O O . GLY A 1 195 ? -1.881 19.479 15.073 1.00 51.81 195 GLY A O 1
ATOM 1559 N N . GLY A 1 196 ? -3.630 18.118 15.151 1.00 59.78 196 GLY A N 1
ATOM 1560 C CA . GLY A 1 196 ? -2.897 17.076 15.875 1.00 59.78 196 GLY A CA 1
ATOM 1561 C C . GLY A 1 196 ? -3.817 16.051 16.525 1.00 59.78 196 GLY A C 1
ATOM 1562 O O . GLY A 1 196 ? -4.949 16.371 16.907 1.00 59.78 196 GLY A O 1
ATOM 1563 N N . VAL A 1 197 ? -3.337 14.811 16.617 1.00 61.25 197 VAL A N 1
ATOM 1564 C CA . VAL A 1 197 ? -4.034 13.699 17.277 1.00 61.25 197 VAL A CA 1
ATOM 1565 C C . VAL A 1 197 ? -3.785 13.786 18.783 1.00 61.25 197 VAL A C 1
ATOM 1567 O O . VAL A 1 197 ? -2.662 14.066 19.207 1.00 61.25 197 VAL A O 1
ATOM 1570 N N . GLN A 1 198 ? -4.831 13.618 19.601 1.00 64.75 198 GLN A N 1
ATOM 1571 C CA . GLN A 1 198 ? -4.753 13.944 21.031 1.00 64.75 198 GLN A CA 1
ATOM 1572 C C . GLN A 1 198 ? -3.777 13.024 21.768 1.00 64.75 198 GLN A C 1
ATOM 1574 O O . GLN A 1 198 ? -3.050 13.510 22.625 1.00 64.75 198 GLN A O 1
ATOM 1579 N N . SER A 1 199 ? -3.692 11.747 21.391 1.00 60.12 199 SER A N 1
ATOM 1580 C CA . SER A 1 199 ? -2.697 10.821 21.953 1.00 60.12 199 SER A CA 1
ATOM 1581 C C . SER A 1 199 ? -1.251 11.272 21.733 1.00 60.12 199 SER A C 1
ATOM 1583 O O . SER A 1 199 ? -0.427 11.140 22.633 1.00 60.12 199 SER A O 1
ATOM 1585 N N . GLN A 1 200 ? -0.932 11.858 20.576 1.00 62.88 200 GLN A N 1
ATOM 1586 C CA . GLN A 1 200 ? 0.410 12.398 20.333 1.00 62.88 200 GLN A CA 1
ATOM 1587 C C . GLN A 1 200 ? 0.675 13.650 21.177 1.00 62.88 200 GLN A C 1
ATOM 1589 O O . GLN A 1 200 ? 1.774 13.817 21.700 1.00 62.88 200 GLN A O 1
ATOM 1594 N N . TYR A 1 201 ? -0.338 14.506 21.342 1.00 60.12 201 TYR A N 1
ATOM 1595 C CA . TYR A 1 201 ? -0.236 15.688 22.196 1.00 60.12 201 TYR A CA 1
ATOM 1596 C C . TYR A 1 201 ? -0.055 15.310 23.672 1.00 60.12 201 TYR A C 1
ATOM 1598 O O . TYR A 1 201 ? 0.819 15.864 24.331 1.00 60.12 201 TYR A O 1
ATOM 1606 N N . ASP A 1 202 ? -0.837 14.349 24.173 1.00 64.69 202 ASP A N 1
ATOM 1607 C CA . ASP A 1 202 ? -0.765 13.884 25.563 1.00 64.69 202 ASP A CA 1
ATOM 1608 C C . ASP A 1 202 ? 0.592 13.232 25.875 1.00 64.69 202 ASP A C 1
ATOM 1610 O O . ASP A 1 202 ? 1.155 13.480 26.939 1.00 64.69 202 ASP A O 1
ATOM 1614 N N . ASN A 1 203 ? 1.154 12.460 24.934 1.00 63.22 203 ASN A N 1
ATOM 1615 C CA . ASN A 1 203 ? 2.497 11.886 25.076 1.00 63.22 203 ASN A CA 1
ATOM 1616 C C . ASN A 1 203 ? 3.604 12.952 25.121 1.00 63.22 203 ASN A C 1
ATOM 1618 O O . ASN A 1 203 ? 4.631 12.725 25.749 1.00 63.22 203 ASN A O 1
ATOM 1622 N N . ALA A 1 204 ? 3.417 14.092 24.452 1.00 64.81 204 ALA A N 1
ATOM 1623 C CA . ALA A 1 204 ? 4.434 15.138 24.357 1.00 64.81 204 ALA A CA 1
ATOM 1624 C C . ALA A 1 204 ? 4.311 16.227 25.441 1.00 64.81 204 ALA A C 1
ATOM 1626 O O . ALA A 1 204 ? 5.320 16.787 25.852 1.00 64.81 204 ALA A O 1
ATOM 1627 N N . HIS A 1 205 ? 3.094 16.546 25.892 1.00 63.09 205 HIS A N 1
ATOM 1628 C CA . HIS A 1 205 ? 2.816 17.702 26.763 1.00 63.09 205 HIS A CA 1
ATOM 1629 C C . HIS A 1 205 ? 2.063 17.331 28.051 1.00 63.09 205 HIS A C 1
ATOM 1631 O O . HIS A 1 205 ? 1.623 18.215 28.788 1.00 63.09 205 HIS A O 1
ATOM 1637 N N . GLY A 1 206 ? 1.908 16.035 28.333 1.00 62.78 206 GLY A N 1
ATOM 1638 C CA . GLY A 1 206 ? 1.171 15.534 29.487 1.00 62.78 206 GLY A CA 1
ATOM 1639 C C . GLY A 1 206 ? -0.337 15.428 29.245 1.00 62.78 206 GLY A C 1
ATOM 1640 O O . GLY A 1 206 ? -0.913 16.032 28.338 1.00 62.78 206 GLY A O 1
ATOM 1641 N N . ASN A 1 207 ? -0.992 14.618 30.076 1.00 62.81 207 ASN A N 1
ATOM 1642 C CA . ASN A 1 207 ? -2.382 14.221 29.881 1.00 62.81 207 ASN A CA 1
ATOM 1643 C C . ASN A 1 207 ? -3.337 15.405 30.128 1.00 62.81 207 ASN A C 1
ATOM 1645 O O . ASN A 1 207 ? -3.564 15.812 31.268 1.00 62.81 207 ASN A O 1
ATOM 1649 N N . ALA A 1 208 ? -3.930 15.969 29.072 1.00 62.53 208 ALA A N 1
ATOM 1650 C CA . ALA A 1 208 ? -4.860 17.086 29.235 1.00 62.53 208 ALA A CA 1
ATOM 1651 C C . ALA A 1 208 ? -6.193 16.610 29.854 1.00 62.53 208 ALA A C 1
ATOM 1653 O O . ALA A 1 208 ? -6.878 15.763 29.280 1.00 62.53 208 ALA A O 1
ATOM 1654 N N . ASN A 1 209 ? -6.626 17.186 30.978 1.00 71.69 209 ASN A N 1
ATOM 1655 C CA . ASN A 1 209 ? -7.834 16.744 31.705 1.00 71.69 209 ASN A CA 1
ATOM 1656 C C . ASN A 1 209 ? -9.154 17.390 31.232 1.00 71.69 209 ASN A C 1
ATOM 1658 O O . ASN A 1 209 ? -10.182 17.285 31.893 1.00 71.69 209 ASN A O 1
ATOM 1662 N N . SER A 1 210 ? -9.160 18.071 30.082 1.00 75.56 210 SER A N 1
ATOM 1663 C CA . SER A 1 210 ? -10.380 18.713 29.564 1.00 75.56 210 SER A CA 1
ATOM 1664 C C . SER A 1 210 ? -11.400 17.698 29.020 1.00 75.56 210 SER A C 1
ATOM 1666 O O . SER A 1 210 ? -11.018 16.705 28.396 1.00 75.56 210 SER A O 1
ATOM 1668 N N . ALA A 1 211 ? -12.700 18.000 29.132 1.00 74.81 211 ALA A N 1
ATOM 1669 C CA . ALA A 1 211 ? -13.780 17.180 28.562 1.00 74.81 211 ALA A CA 1
ATOM 1670 C C . ALA A 1 211 ? -13.600 16.915 27.050 1.00 74.81 211 ALA A C 1
ATOM 1672 O O . ALA A 1 211 ? -13.824 15.807 26.565 1.00 74.81 211 ALA A O 1
ATOM 1673 N N . GLY A 1 212 ? -13.101 17.905 26.300 1.00 77.56 212 GLY A N 1
ATOM 1674 C CA . GLY A 1 212 ? -12.803 17.758 24.872 1.00 77.56 212 GLY A CA 1
ATOM 1675 C C . GLY A 1 212 ? -11.570 16.897 24.558 1.00 77.56 212 GLY A C 1
ATOM 1676 O O . GLY A 1 212 ? -11.427 16.429 23.429 1.00 77.56 212 GLY A O 1
ATOM 1677 N N . ALA A 1 213 ? -10.655 16.693 25.510 1.00 71.25 213 ALA A N 1
ATOM 1678 C CA . ALA A 1 213 ? -9.565 15.722 25.380 1.00 71.25 213 ALA A CA 1
ATOM 1679 C C . ALA A 1 213 ? -10.069 14.302 25.680 1.00 71.25 213 ALA A C 1
ATOM 1681 O O . ALA A 1 213 ? -9.815 13.397 24.888 1.00 71.25 213 ALA A O 1
ATOM 1682 N N . ALA A 1 214 ? -10.875 14.134 26.735 1.00 79.69 214 ALA A N 1
ATOM 1683 C CA . ALA A 1 214 ? -11.506 12.857 27.068 1.00 79.69 214 ALA A CA 1
ATOM 1684 C C . ALA A 1 214 ? -12.378 12.316 25.917 1.00 79.69 214 ALA A C 1
ATOM 1686 O O . ALA A 1 214 ? -12.244 11.153 25.541 1.00 79.69 214 ALA A O 1
ATOM 1687 N N . LEU A 1 215 ? -13.190 13.172 25.281 1.00 81.19 215 LEU A N 1
ATOM 1688 C CA . LEU A 1 215 ? -14.018 12.778 24.134 1.00 81.19 215 LEU A CA 1
ATOM 1689 C C . LEU A 1 215 ? -13.180 12.310 22.930 1.00 81.19 215 LEU A C 1
ATOM 1691 O O . LEU A 1 215 ? -13.545 11.350 22.256 1.00 81.19 215 LEU A O 1
ATOM 1695 N N . ARG A 1 216 ? -12.036 12.955 22.666 1.00 81.69 216 ARG A N 1
ATOM 1696 C CA . ARG A 1 216 ? -11.135 12.554 21.573 1.00 81.69 216 ARG A CA 1
ATOM 1697 C C . ARG A 1 216 ? -10.426 11.232 21.867 1.00 81.69 216 ARG A C 1
ATOM 1699 O O . ARG A 1 216 ? -10.373 10.396 20.974 1.00 81.69 216 ARG A O 1
ATOM 1706 N N . ARG A 1 217 ? -9.997 10.982 23.112 1.00 82.38 217 ARG A N 1
ATOM 1707 C CA . ARG A 1 217 ? -9.471 9.664 23.528 1.00 82.38 217 ARG A CA 1
ATOM 1708 C C . ARG A 1 217 ? -10.514 8.562 23.369 1.00 82.38 217 ARG A C 1
ATOM 1710 O O . ARG A 1 217 ? -10.204 7.505 22.832 1.00 82.38 217 ARG A O 1
ATOM 1717 N N . TYR A 1 218 ? -11.753 8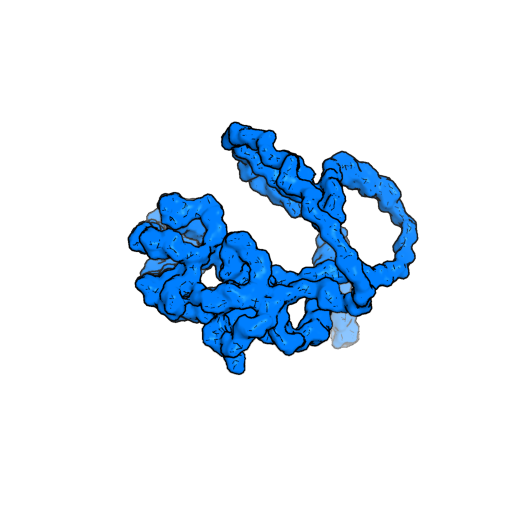.827 23.784 1.00 87.12 218 TYR A N 1
ATOM 1718 C CA . TYR A 1 218 ? -12.863 7.895 23.597 1.00 87.12 218 TYR A CA 1
ATOM 1719 C C . TYR A 1 218 ? -13.106 7.596 22.111 1.00 87.12 218 TYR A C 1
ATOM 1721 O O . TYR A 1 218 ? -13.212 6.434 21.724 1.00 87.12 218 TYR A O 1
ATOM 1729 N N . ASN A 1 219 ? -13.118 8.622 21.255 1.00 87.69 219 ASN A N 1
ATOM 1730 C CA . ASN A 1 219 ? -13.276 8.439 19.811 1.00 87.69 219 ASN A CA 1
ATOM 1731 C C . ASN A 1 219 ? -12.102 7.676 19.178 1.00 87.69 219 ASN A C 1
ATOM 1733 O O . ASN A 1 219 ? -12.336 6.860 18.291 1.00 87.69 219 ASN A O 1
ATOM 1737 N N . GLU A 1 220 ? -10.864 7.905 19.628 1.00 87.19 220 GLU A N 1
ATOM 1738 C CA . GLU A 1 220 ? -9.681 7.143 19.201 1.00 87.19 220 GLU A CA 1
ATOM 1739 C C . GLU A 1 220 ? -9.766 5.671 19.639 1.00 87.19 220 GLU A C 1
ATOM 1741 O O . GLU A 1 220 ? -9.467 4.775 18.849 1.00 87.19 220 GLU A O 1
ATOM 1746 N N . ALA A 1 221 ? -10.214 5.404 20.870 1.00 88.94 221 ALA A N 1
ATOM 1747 C CA . ALA A 1 221 ? -10.435 4.048 21.366 1.00 88.94 221 ALA A CA 1
ATOM 1748 C C . ALA A 1 221 ? -11.525 3.327 20.563 1.00 88.94 221 ALA A C 1
ATOM 1750 O O . ALA A 1 221 ? -11.298 2.219 20.087 1.00 88.94 221 ALA A O 1
ATOM 1751 N N . LYS A 1 222 ? -12.657 3.991 20.309 1.00 91.69 222 LYS A N 1
ATOM 1752 C CA . LYS A 1 222 ? -13.732 3.437 19.478 1.00 91.69 222 LYS A CA 1
ATOM 1753 C C . LYS A 1 222 ? -13.328 3.226 18.026 1.00 91.69 222 LYS A C 1
ATOM 1755 O O . LYS A 1 222 ? -13.696 2.217 17.442 1.00 91.69 222 LYS A O 1
ATOM 1760 N N . LEU A 1 223 ? -12.531 4.127 17.451 1.00 91.69 223 LEU A N 1
ATOM 1761 C CA . LEU A 1 223 ? -11.954 3.929 16.120 1.00 91.69 223 LEU A CA 1
ATOM 1762 C C . LEU A 1 223 ? -11.100 2.659 16.079 1.00 91.69 223 LEU A C 1
ATOM 1764 O O . LEU A 1 223 ? -11.219 1.876 15.143 1.00 91.69 223 LEU A O 1
ATOM 1768 N N . ARG A 1 224 ? -10.263 2.443 17.099 1.00 91.94 224 ARG A N 1
ATOM 1769 C CA . ARG A 1 224 ? -9.456 1.226 17.222 1.00 91.94 224 ARG A CA 1
ATOM 1770 C C . ARG A 1 224 ? -10.333 -0.023 17.328 1.00 91.94 224 ARG A C 1
ATOM 1772 O O . ARG A 1 224 ? -10.089 -0.968 16.588 1.00 91.94 224 ARG A O 1
ATOM 1779 N N . GLU A 1 225 ? -11.334 -0.017 18.207 1.00 93.31 225 GLU A N 1
ATOM 1780 C CA . GLU A 1 225 ? -12.273 -1.137 18.382 1.00 93.31 225 GLU A CA 1
ATOM 1781 C C . GLU A 1 225 ? -12.980 -1.495 17.068 1.00 93.31 225 GLU A C 1
ATOM 1783 O O . GLU A 1 225 ? -12.953 -2.656 16.659 1.00 93.31 225 GLU A O 1
ATOM 1788 N N . ASP A 1 226 ? -13.524 -0.500 16.360 1.00 94.38 226 ASP A N 1
ATOM 1789 C CA . ASP A 1 226 ? -14.222 -0.711 15.089 1.00 94.38 226 ASP A CA 1
ATOM 1790 C C . ASP A 1 226 ? -13.289 -1.309 14.019 1.00 94.38 226 ASP A C 1
ATOM 1792 O O . ASP A 1 226 ? -13.676 -2.223 13.290 1.00 94.38 226 ASP A O 1
ATOM 1796 N N . ILE A 1 227 ? -12.042 -0.823 13.923 1.00 94.31 227 ILE A N 1
ATOM 1797 C CA . ILE A 1 227 ? -11.056 -1.349 12.963 1.00 94.31 227 ILE A CA 1
ATOM 1798 C C . ILE A 1 227 ? -10.712 -2.805 13.294 1.00 94.31 227 ILE A C 1
ATOM 1800 O O . ILE A 1 227 ? -10.716 -3.645 12.394 1.00 94.31 227 ILE A O 1
ATOM 1804 N N . VAL A 1 228 ? -10.450 -3.123 14.566 1.00 93.69 228 VAL A N 1
ATOM 1805 C CA . VAL A 1 228 ? -10.145 -4.498 15.001 1.00 93.69 228 VAL A CA 1
ATOM 1806 C C . VAL A 1 228 ? -11.325 -5.428 14.719 1.00 93.69 228 VAL A C 1
ATOM 1808 O O . VAL A 1 228 ? -11.119 -6.542 14.231 1.00 93.69 228 VAL A O 1
ATOM 1811 N N . GLN A 1 229 ? -12.558 -4.971 14.951 1.00 94.25 229 GLN A N 1
ATOM 1812 C CA . GLN A 1 229 ? -13.764 -5.735 14.644 1.00 94.25 229 GLN A CA 1
ATOM 1813 C C . GLN A 1 229 ? -13.901 -6.004 13.139 1.00 94.25 229 GLN A C 1
ATOM 1815 O O . GLN A 1 229 ? -14.222 -7.127 12.753 1.00 94.25 229 GLN A O 1
ATOM 1820 N N . ILE A 1 230 ? -13.627 -5.013 12.283 1.00 94.81 230 ILE A N 1
ATOM 1821 C CA . ILE A 1 230 ? -13.680 -5.176 10.821 1.00 94.81 230 ILE A CA 1
ATOM 1822 C C . ILE A 1 230 ? -12.614 -6.160 10.341 1.00 94.81 230 ILE A C 1
ATOM 1824 O O . ILE A 1 230 ? -12.937 -7.085 9.600 1.00 94.81 230 ILE A O 1
ATOM 1828 N N . VAL A 1 231 ? -11.363 -5.994 10.778 1.00 93.94 231 VAL A N 1
ATOM 1829 C CA . VAL A 1 231 ? -10.258 -6.888 10.396 1.00 93.94 231 VAL A CA 1
ATOM 1830 C C . VAL A 1 231 ? -10.555 -8.320 10.845 1.00 93.94 231 VAL A C 1
ATOM 1832 O O . VAL A 1 231 ? -10.438 -9.246 10.048 1.00 93.94 231 VAL A O 1
ATOM 1835 N N . THR A 1 232 ? -11.036 -8.500 12.079 1.00 93.81 232 THR A N 1
ATOM 1836 C CA . THR A 1 232 ? -11.416 -9.819 12.610 1.00 93.81 232 THR A CA 1
ATOM 1837 C C . THR A 1 232 ? -12.600 -10.420 11.849 1.00 93.81 232 THR A C 1
ATOM 1839 O O . THR A 1 232 ? -12.569 -11.593 11.486 1.00 93.81 232 THR A O 1
ATOM 1842 N N . GLY A 1 233 ? -13.621 -9.620 11.533 1.00 94.12 233 GLY A N 1
ATOM 1843 C CA . GLY A 1 233 ? -14.771 -10.060 10.739 1.00 94.12 233 GLY A CA 1
ATOM 1844 C C . GLY A 1 233 ? -14.414 -10.442 9.299 1.00 94.12 233 GLY A C 1
ATOM 1845 O O . GLY A 1 233 ? -15.132 -11.217 8.672 1.00 94.12 233 GLY A O 1
ATOM 1846 N N . TRP A 1 234 ? -13.298 -9.933 8.772 1.00 95.38 234 TRP A N 1
ATOM 1847 C CA . TRP A 1 234 ? -12.795 -10.251 7.435 1.00 95.38 234 TRP A CA 1
ATOM 1848 C C . TRP A 1 234 ? -11.762 -11.382 7.406 1.00 95.38 234 TRP A C 1
ATOM 1850 O O . TRP A 1 234 ? -11.256 -11.683 6.325 1.00 95.38 234 TRP A O 1
ATOM 1860 N N . LYS A 1 235 ? -11.492 -12.053 8.536 1.00 93.56 235 LYS A N 1
ATOM 1861 C CA . LYS A 1 235 ? -10.494 -13.132 8.663 1.00 93.56 235 LYS A CA 1
ATOM 1862 C C . LYS A 1 235 ? -10.527 -14.132 7.501 1.00 93.56 235 LYS A C 1
ATOM 1864 O O . LYS A 1 235 ? -9.547 -14.254 6.776 1.00 93.56 235 LYS A O 1
ATOM 1869 N N . ASN A 1 236 ? -11.682 -14.747 7.250 1.00 92.81 236 ASN A N 1
ATOM 1870 C CA . ASN A 1 236 ? -11.840 -15.792 6.226 1.00 92.81 236 ASN A CA 1
ATOM 1871 C C . ASN A 1 236 ? -11.517 -15.317 4.797 1.00 92.81 236 ASN A C 1
ATOM 1873 O O . ASN A 1 236 ? -11.152 -16.116 3.936 1.00 92.81 236 ASN A O 1
ATOM 1877 N N . VAL A 1 237 ? -11.712 -14.024 4.516 1.00 94.19 237 VAL A N 1
ATOM 1878 C CA . VAL A 1 237 ? -11.432 -13.433 3.200 1.00 94.19 237 VAL A CA 1
ATOM 1879 C C . VAL A 1 237 ? -9.969 -12.988 3.130 1.00 94.19 237 VAL A C 1
ATOM 1881 O O . VAL A 1 237 ? -9.301 -13.224 2.125 1.00 94.19 237 VAL A O 1
ATOM 1884 N N . LEU A 1 238 ? -9.440 -12.407 4.212 1.00 93.44 238 LEU A N 1
ATOM 1885 C CA . LEU A 1 238 ? -8.041 -11.989 4.324 1.00 93.44 238 LEU A CA 1
ATOM 1886 C C . LEU A 1 238 ? -7.063 -13.166 4.258 1.00 93.44 238 LEU A C 1
ATOM 1888 O O . LEU A 1 238 ? -6.005 -13.032 3.652 1.00 93.44 238 LEU A O 1
ATOM 1892 N N . GLU A 1 239 ? -7.409 -14.330 4.805 1.00 91.94 239 GLU A N 1
ATOM 1893 C CA . GLU A 1 239 ? -6.593 -15.551 4.695 1.00 91.94 239 GLU A CA 1
ATOM 1894 C C . GLU A 1 239 ? -6.378 -15.976 3.235 1.00 91.94 239 GLU A C 1
ATOM 1896 O O . GLU A 1 239 ? -5.282 -16.377 2.858 1.00 91.94 239 GLU A O 1
ATOM 1901 N N . LYS A 1 240 ? -7.397 -15.805 2.385 1.00 91.44 240 LYS A N 1
ATOM 1902 C CA . LYS A 1 240 ? -7.338 -16.124 0.948 1.00 91.44 240 LYS A CA 1
ATOM 1903 C C . LYS A 1 240 ? -6.721 -15.008 0.105 1.00 91.44 240 LYS A C 1
ATOM 1905 O O . LYS A 1 240 ? -6.533 -15.176 -1.097 1.00 91.44 240 LYS A O 1
ATOM 1910 N N . THR A 1 241 ? -6.439 -13.859 0.713 1.00 93.75 241 THR A N 1
ATOM 1911 C CA . THR A 1 241 ? -5.956 -12.678 0.005 1.00 93.75 241 THR A CA 1
ATOM 1912 C C . THR A 1 241 ? -4.422 -12.708 -0.056 1.00 93.75 241 THR A C 1
ATOM 1914 O O . THR A 1 241 ? -3.775 -12.779 0.993 1.00 93.75 241 THR A O 1
ATOM 1917 N N . PRO A 1 242 ? -3.806 -12.638 -1.252 1.00 93.19 242 PRO A N 1
ATOM 1918 C CA . PRO A 1 242 ? -2.359 -12.801 -1.395 1.00 93.19 242 PRO A CA 1
ATOM 1919 C C . PRO A 1 242 ? -1.558 -11.538 -1.044 1.00 93.19 242 PRO A C 1
ATOM 1921 O O . PRO A 1 242 ? -0.377 -11.640 -0.730 1.00 93.19 242 PRO A O 1
ATOM 1924 N N . LEU A 1 243 ? -2.176 -10.355 -1.104 1.00 94.94 243 LEU A N 1
ATOM 1925 C CA . LEU A 1 243 ? -1.525 -9.064 -0.863 1.00 94.94 243 LEU A CA 1
ATOM 1926 C C . LEU A 1 243 ? -2.375 -8.186 0.056 1.00 94.94 243 LEU A C 1
ATOM 1928 O O . LEU A 1 243 ? -3.588 -8.084 -0.113 1.00 94.94 243 LEU A O 1
ATOM 1932 N N . VAL A 1 244 ? -1.737 -7.501 1.001 1.00 96.19 244 VAL A N 1
ATOM 1933 C CA 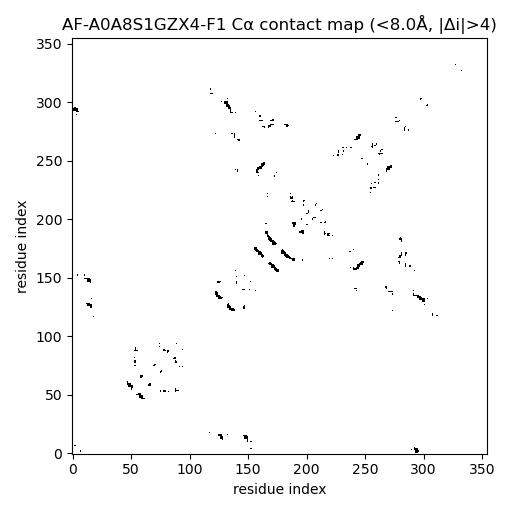. VAL A 1 244 ? -2.398 -6.611 1.960 1.00 96.19 244 VAL A CA 1
ATOM 1934 C C . VAL A 1 244 ? -1.669 -5.271 1.985 1.00 96.19 244 VAL A C 1
ATOM 1936 O O . VAL A 1 244 ? -0.554 -5.158 2.475 1.00 96.19 244 VAL A O 1
ATOM 1939 N N . PHE A 1 245 ? 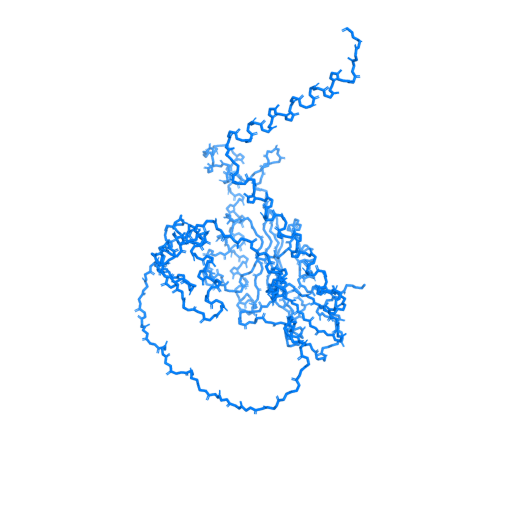-2.300 -4.222 1.482 1.00 96.12 245 PHE A N 1
ATOM 1940 C CA . PHE A 1 245 ? -1.761 -2.871 1.478 1.00 96.12 245 PHE A CA 1
ATOM 1941 C C . PHE A 1 245 ? -2.285 -2.089 2.674 1.00 96.12 245 PHE A C 1
ATOM 1943 O O . PHE A 1 245 ? -3.493 -1.921 2.828 1.00 96.12 245 PHE A O 1
ATOM 1950 N N . ILE A 1 246 ? -1.383 -1.572 3.508 1.00 94.69 246 ILE A N 1
ATOM 1951 C CA . ILE A 1 246 ? -1.753 -0.749 4.664 1.00 94.69 246 ILE A CA 1
ATOM 1952 C C . ILE A 1 246 ? -1.064 0.606 4.557 1.00 94.69 246 ILE A C 1
ATOM 1954 O O . ILE A 1 246 ? 0.163 0.705 4.545 1.00 94.69 246 ILE A O 1
ATOM 1958 N N . ARG A 1 247 ? -1.865 1.672 4.543 1.00 94.19 247 ARG A N 1
ATOM 1959 C CA . ARG A 1 247 ? -1.400 3.055 4.639 1.00 94.19 247 ARG A CA 1
ATOM 1960 C C . ARG A 1 247 ? -1.990 3.696 5.880 1.00 94.19 247 ARG A C 1
ATOM 1962 O O . ARG A 1 247 ? -3.182 3.980 5.950 1.00 94.19 247 ARG A O 1
ATOM 1969 N N . CYS A 1 248 ? -1.129 3.915 6.864 1.00 91.69 248 CYS A N 1
ATOM 1970 C CA . CYS A 1 248 ? -1.471 4.566 8.118 1.00 91.69 248 CYS A CA 1
ATOM 1971 C C . CYS A 1 248 ? -0.255 5.297 8.692 1.00 91.69 248 CYS A C 1
ATOM 1973 O O . CYS A 1 248 ? 0.872 5.093 8.235 1.00 91.69 248 CYS A O 1
ATOM 1975 N N . ALA A 1 249 ? -0.478 6.147 9.694 1.00 86.38 249 ALA A N 1
ATOM 1976 C CA . ALA A 1 249 ? 0.619 6.706 10.472 1.00 86.38 249 ALA A CA 1
ATOM 1977 C C . ALA A 1 249 ? 1.314 5.609 11.299 1.00 86.38 249 ALA A C 1
ATOM 1979 O O . ALA A 1 249 ? 0.662 4.674 11.768 1.00 86.38 249 ALA A O 1
ATOM 1980 N N . THR A 1 250 ? 2.622 5.747 11.539 1.00 83.81 250 THR A N 1
ATOM 1981 C CA . THR A 1 250 ? 3.448 4.728 12.217 1.00 83.81 250 THR A CA 1
ATOM 1982 C C . THR A 1 250 ? 2.860 4.267 13.555 1.00 83.81 250 THR A C 1
ATOM 1984 O O . THR A 1 250 ? 2.804 3.069 13.819 1.00 83.81 250 THR A O 1
ATOM 1987 N N . TYR A 1 251 ? 2.338 5.195 14.365 1.00 80.94 251 TYR A N 1
ATOM 1988 C CA . TYR A 1 251 ? 1.746 4.888 15.674 1.00 80.94 251 TYR A CA 1
ATOM 1989 C C . TYR A 1 251 ? 0.409 4.127 15.594 1.00 80.94 251 TYR A C 1
ATOM 1991 O O . TYR A 1 251 ? 0.000 3.496 16.564 1.00 80.94 251 TYR A O 1
ATOM 1999 N N . GLN A 1 252 ? -0.282 4.160 14.449 1.00 87.19 252 GLN A N 1
ATOM 2000 C CA . GLN A 1 252 ? -1.557 3.460 14.240 1.00 87.19 252 GLN A CA 1
ATOM 2001 C C . GLN A 1 252 ? -1.370 2.063 13.647 1.00 87.19 252 GLN A C 1
ATOM 2003 O O . GLN A 1 252 ? -2.313 1.274 13.635 1.00 87.19 252 GLN A O 1
ATOM 2008 N N . LYS A 1 253 ? -0.161 1.723 13.185 1.00 86.69 253 LYS A N 1
ATOM 2009 C CA . LYS A 1 253 ? 0.118 0.433 12.543 1.00 86.69 253 LYS A CA 1
ATOM 2010 C C . LYS A 1 253 ? -0.166 -0.756 13.467 1.00 86.69 253 LYS A C 1
ATOM 2012 O O . LYS A 1 253 ? -0.661 -1.779 13.009 1.00 86.69 253 LYS A O 1
ATOM 2017 N N . ALA A 1 254 ? 0.053 -0.591 14.773 1.00 87.81 254 ALA A N 1
ATOM 2018 C CA . ALA A 1 254 ? -0.219 -1.616 15.784 1.00 87.81 254 ALA A CA 1
ATOM 2019 C C . ALA A 1 254 ? -1.697 -2.057 15.847 1.00 87.81 254 ALA A C 1
ATOM 2021 O O . ALA A 1 254 ? -1.978 -3.184 16.248 1.00 87.81 254 ALA A O 1
ATOM 2022 N N . ILE A 1 255 ? -2.642 -1.214 15.405 1.00 90.38 255 ILE A N 1
ATOM 2023 C CA . ILE A 1 255 ? -4.079 -1.543 15.388 1.00 90.38 255 ILE A CA 1
ATOM 2024 C C . ILE A 1 255 ? -4.343 -2.778 14.516 1.00 90.38 255 ILE A C 1
ATOM 2026 O O . ILE A 1 255 ? -5.119 -3.651 14.894 1.00 90.38 255 ILE A O 1
ATOM 2030 N N . PHE A 1 256 ? -3.651 -2.894 13.381 1.00 89.25 256 PHE A N 1
ATOM 2031 C CA . PHE A 1 256 ? -3.827 -4.011 12.450 1.00 89.25 256 PHE A CA 1
ATOM 2032 C C . PHE A 1 256 ? -3.216 -5.324 12.953 1.00 89.25 256 PHE A C 1
ATOM 2034 O O . PHE A 1 256 ? -3.589 -6.381 12.463 1.00 89.25 256 PHE A O 1
ATOM 2041 N N . HIS A 1 257 ? -2.327 -5.265 13.948 1.00 88.19 257 HIS A N 1
ATOM 2042 C CA . HIS A 1 257 ? -1.646 -6.425 14.532 1.00 88.19 257 HIS A CA 1
ATOM 2043 C C . HIS A 1 257 ? -2.202 -6.821 15.905 1.00 88.19 257 HIS A C 1
ATOM 2045 O O . HIS A 1 257 ? -1.623 -7.665 16.580 1.00 88.19 257 HIS A O 1
ATOM 2051 N N . THR A 1 258 ? -3.304 -6.201 16.347 1.00 83.19 258 THR A N 1
ATOM 2052 C CA . THR A 1 258 ? -3.896 -6.479 17.668 1.00 83.19 258 THR A CA 1
ATOM 2053 C C . THR A 1 258 ? -4.406 -7.920 17.770 1.00 83.19 258 THR A C 1
ATOM 2055 O O . THR A 1 258 ? -4.359 -8.509 18.844 1.00 83.19 258 THR A O 1
ATOM 2058 N N . ASN A 1 259 ? -4.856 -8.498 16.653 1.00 78.88 259 ASN A N 1
ATOM 2059 C CA . ASN A 1 259 ? -5.225 -9.905 16.556 1.00 78.88 259 ASN A CA 1
ATOM 2060 C C . ASN A 1 259 ? -4.212 -10.630 15.657 1.00 78.88 259 ASN A C 1
ATOM 2062 O O . ASN A 1 259 ? -4.299 -10.559 14.426 1.00 78.88 259 ASN A O 1
ATOM 2066 N N . SER A 1 260 ? -3.230 -11.285 16.283 1.00 76.88 260 SER A N 1
ATOM 2067 C CA . SER A 1 260 ? -2.139 -11.993 15.599 1.00 76.88 260 SER A CA 1
ATOM 2068 C C . SER A 1 260 ? -2.629 -13.087 14.655 1.00 76.88 260 SER A C 1
ATOM 2070 O O . SER A 1 260 ? -1.936 -13.399 13.692 1.00 76.88 260 SER A O 1
ATOM 2072 N N . ASP A 1 261 ? -3.831 -13.615 14.888 1.00 79.88 261 ASP A N 1
ATOM 2073 C CA . ASP A 1 261 ? -4.407 -14.710 14.108 1.00 79.88 261 ASP A CA 1
ATOM 2074 C C . ASP A 1 261 ? -4.876 -14.278 12.714 1.00 79.88 261 ASP A C 1
ATOM 2076 O O . ASP A 1 261 ? -5.162 -15.130 11.877 1.00 79.88 261 ASP A O 1
ATOM 2080 N N . VAL A 1 262 ? -5.016 -12.969 12.463 1.00 85.19 262 VAL A N 1
ATOM 2081 C CA . VAL A 1 262 ? -5.504 -12.442 11.176 1.00 85.19 262 VAL A CA 1
ATOM 2082 C C . VAL A 1 262 ? -4.381 -11.791 10.375 1.00 85.19 262 VAL A C 1
ATOM 2084 O O . VAL A 1 262 ? -4.227 -12.067 9.187 1.00 85.19 262 VAL A O 1
ATOM 2087 N N . LEU A 1 263 ? -3.608 -10.910 11.017 1.00 88.44 263 LEU A N 1
ATOM 2088 C CA . LEU A 1 263 ? -2.505 -10.167 10.400 1.00 88.44 263 LEU A CA 1
ATOM 2089 C C . LEU A 1 263 ? -1.304 -10.128 11.361 1.00 88.44 263 LEU A C 1
ATOM 2091 O O . LEU A 1 263 ? -1.107 -9.134 12.076 1.00 88.44 263 LEU A O 1
ATOM 2095 N N . PRO A 1 264 ? -0.487 -11.197 11.400 1.00 88.38 264 PRO A N 1
ATOM 2096 C CA . PRO A 1 264 ? 0.642 -11.275 12.313 1.00 88.38 264 PRO A CA 1
ATOM 2097 C C . PRO A 1 264 ? 1.696 -10.205 12.008 1.00 88.38 264 PRO A C 1
ATOM 2099 O O . PRO A 1 264 ? 1.853 -9.718 10.881 1.00 88.38 264 PRO A O 1
ATOM 2102 N N . LYS A 1 265 ? 2.450 -9.823 13.041 1.00 83.81 265 LYS A N 1
ATOM 2103 C CA . LYS A 1 265 ? 3.589 -8.914 12.893 1.00 83.81 265 LYS A CA 1
ATOM 2104 C C . LYS A 1 265 ? 4.663 -9.628 12.060 1.00 83.81 265 LYS A C 1
ATOM 2106 O O . LYS A 1 265 ? 5.173 -10.655 12.484 1.00 83.81 265 LYS A O 1
ATOM 2111 N N . GLY A 1 266 ? 4.986 -9.090 10.884 1.00 83.69 266 GLY A N 1
ATOM 2112 C CA . GLY A 1 266 ? 5.939 -9.706 9.947 1.00 83.69 266 GLY A CA 1
ATOM 2113 C C . GLY A 1 266 ? 5.305 -10.498 8.798 1.00 83.69 266 GLY A C 1
ATOM 2114 O O . GLY A 1 266 ? 6.037 -11.097 8.017 1.00 83.69 266 GLY A O 1
ATOM 2115 N N . ASP A 1 267 ? 3.976 -10.481 8.648 1.00 88.06 267 ASP A N 1
ATOM 2116 C CA . ASP A 1 267 ? 3.312 -11.062 7.475 1.00 88.06 267 ASP A CA 1
ATOM 2117 C C . ASP A 1 267 ? 3.845 -10.431 6.173 1.00 88.06 267 ASP A C 1
ATOM 2119 O O . ASP A 1 267 ? 3.672 -9.234 5.921 1.00 88.06 267 ASP A O 1
ATOM 2123 N N . LYS A 1 268 ? 4.486 -11.247 5.329 1.00 88.56 268 LYS A N 1
ATOM 2124 C CA . LYS A 1 268 ? 5.115 -10.822 4.069 1.00 88.56 268 LYS A CA 1
ATOM 2125 C C . LYS A 1 268 ? 4.112 -10.323 3.022 1.00 88.56 268 LYS A C 1
ATOM 2127 O O . LYS A 1 268 ? 4.500 -9.652 2.060 1.00 88.56 268 LYS A O 1
ATOM 2132 N N . ARG A 1 269 ? 2.822 -10.631 3.194 1.00 92.88 269 ARG A N 1
ATOM 2133 C CA . ARG A 1 269 ? 1.735 -10.100 2.358 1.00 92.88 269 ARG A CA 1
ATOM 2134 C C . ARG A 1 269 ? 1.483 -8.624 2.643 1.00 92.88 269 ARG A C 1
ATOM 2136 O O . ARG A 1 269 ? 0.944 -7.936 1.779 1.00 92.88 269 ARG A O 1
ATOM 2143 N N . ILE A 1 270 ? 1.868 -8.130 3.826 1.00 91.88 270 ILE A N 1
ATOM 2144 C CA . ILE A 1 270 ? 1.671 -6.735 4.220 1.00 91.88 270 ILE A CA 1
ATOM 2145 C C . ILE A 1 270 ? 2.701 -5.847 3.520 1.00 91.88 270 ILE A C 1
ATOM 2147 O O . ILE A 1 270 ? 3.904 -5.946 3.755 1.00 91.88 270 ILE A O 1
ATOM 2151 N N . ARG A 1 271 ? 2.220 -4.931 2.679 1.00 90.31 271 ARG A N 1
ATOM 2152 C CA . ARG A 1 271 ? 3.025 -3.998 1.884 1.00 90.31 271 ARG A CA 1
ATOM 2153 C C . ARG A 1 271 ? 2.564 -2.556 2.098 1.00 90.31 271 ARG A C 1
ATOM 2155 O O . ARG A 1 271 ? 1.418 -2.282 2.462 1.00 90.31 271 ARG A O 1
ATOM 2162 N N . THR A 1 272 ? 3.471 -1.619 1.850 1.00 88.75 272 THR A N 1
ATOM 2163 C CA . THR A 1 272 ? 3.158 -0.185 1.824 1.00 88.75 272 THR A CA 1
ATOM 2164 C C . THR A 1 272 ? 2.741 0.219 0.412 1.00 88.75 272 THR A C 1
ATOM 2166 O O . THR A 1 272 ? 3.272 -0.298 -0.568 1.00 88.75 272 THR A O 1
ATOM 2169 N N . ILE A 1 273 ? 1.805 1.160 0.304 1.00 90.50 273 ILE A N 1
ATOM 2170 C CA . ILE A 1 273 ? 1.407 1.749 -0.979 1.00 90.50 273 ILE A CA 1
ATOM 2171 C C . ILE A 1 273 ? 2.542 2.669 -1.475 1.00 90.50 273 ILE A C 1
ATOM 2173 O O . ILE A 1 273 ? 2.908 3.590 -0.740 1.00 90.50 273 ILE A O 1
ATOM 2177 N N . PRO A 1 274 ? 3.086 2.468 -2.692 1.00 86.56 274 PRO A N 1
ATOM 2178 C CA . PRO A 1 274 ? 4.291 3.156 -3.176 1.00 86.56 274 PRO A CA 1
ATOM 2179 C C . PRO A 1 274 ? 4.029 4.572 -3.714 1.00 86.56 274 PRO A C 1
ATOM 2181 O O . PRO A 1 274 ? 4.898 5.174 -4.332 1.00 86.56 274 PRO A O 1
ATOM 2184 N N . PHE A 1 275 ? 2.827 5.106 -3.511 1.00 87.12 275 PHE A N 1
ATOM 2185 C CA . PHE A 1 275 ? 2.426 6.427 -3.979 1.00 87.12 275 PHE A CA 1
ATOM 2186 C C . PHE A 1 275 ? 1.573 7.153 -2.936 1.00 87.12 275 PHE A C 1
ATOM 2188 O O . PHE A 1 275 ? 1.179 6.615 -1.891 1.00 87.12 275 PHE A O 1
ATOM 2195 N N . GLU A 1 276 ? 1.303 8.422 -3.210 1.00 88.38 276 GLU A N 1
ATOM 2196 C CA . GLU A 1 276 ? 0.449 9.249 -2.371 1.00 88.38 276 GLU A CA 1
ATOM 2197 C C . GLU A 1 276 ? -1.024 8.862 -2.518 1.00 88.38 276 GLU A C 1
ATOM 2199 O O . GLU A 1 276 ? -1.561 8.713 -3.622 1.00 88.38 276 GLU A O 1
ATOM 2204 N N . THR A 1 277 ? -1.679 8.723 -1.370 1.00 91.12 277 THR A N 1
ATOM 2205 C CA . THR A 1 277 ? -3.114 8.468 -1.256 1.00 91.12 277 THR A CA 1
ATOM 2206 C C . THR A 1 277 ? -3.798 9.700 -0.687 1.00 91.12 277 THR A C 1
ATOM 2208 O O . THR A 1 277 ? -3.262 10.357 0.208 1.00 91.12 277 THR A O 1
ATOM 2211 N N . ARG A 1 278 ? -5.001 9.995 -1.171 1.00 92.38 278 ARG A N 1
ATOM 2212 C CA . ARG A 1 278 ? -5.842 11.086 -0.666 1.00 92.38 278 ARG A CA 1
ATOM 2213 C C . ARG A 1 278 ? -6.525 10.687 0.648 1.00 92.38 278 ARG A C 1
ATOM 2215 O O . ARG A 1 278 ? -6.194 9.682 1.279 1.00 92.38 278 ARG A O 1
ATOM 2222 N N . ARG A 1 279 ? -7.483 11.510 1.087 1.00 92.44 279 ARG A N 1
ATOM 2223 C CA . ARG A 1 279 ? -8.310 11.238 2.270 1.00 92.44 279 ARG A CA 1
ATOM 2224 C C . ARG A 1 279 ? -8.945 9.840 2.156 1.00 92.44 279 ARG A C 1
ATOM 2226 O O . ARG A 1 279 ? -9.536 9.565 1.116 1.00 92.44 279 ARG A O 1
ATOM 2233 N N . PRO A 1 280 ? -8.883 8.997 3.205 1.00 96.00 280 PRO A N 1
ATOM 2234 C CA . PRO A 1 280 ? -9.499 7.674 3.180 1.00 96.00 280 PRO A CA 1
ATOM 2235 C C . PRO A 1 280 ? -11.008 7.753 2.917 1.00 96.00 280 PRO A C 1
ATOM 2237 O O . PRO A 1 280 ? -11.784 8.190 3.769 1.00 96.00 280 PRO A O 1
ATOM 2240 N N . THR A 1 281 ? -11.410 7.327 1.725 1.00 96.50 281 THR A N 1
ATOM 2241 C CA . THR A 1 281 ? -12.796 7.127 1.288 1.00 96.50 281 THR A CA 1
ATOM 2242 C C . THR A 1 281 ? -12.871 5.834 0.482 1.00 96.50 281 THR A C 1
ATOM 2244 O O . THR A 1 281 ? -11.840 5.278 0.097 1.00 96.50 281 THR A O 1
ATOM 2247 N N . LEU A 1 282 ? -14.083 5.340 0.219 1.00 96.56 282 LEU A N 1
ATOM 2248 C CA . LEU A 1 282 ? -14.253 4.169 -0.641 1.00 96.56 282 LEU A CA 1
ATOM 2249 C C . LEU A 1 282 ? -13.716 4.428 -2.060 1.00 96.56 282 LEU A C 1
ATOM 2251 O O . LEU A 1 282 ? -13.010 3.586 -2.609 1.00 96.56 282 LEU A O 1
ATOM 2255 N N . ASP A 1 283 ? -13.960 5.625 -2.594 1.00 97.00 283 ASP A N 1
ATOM 2256 C CA . ASP A 1 283 ? -13.441 6.043 -3.900 1.00 97.00 283 ASP A CA 1
ATOM 2257 C C . ASP A 1 283 ? -11.910 6.051 -3.926 1.00 97.00 283 ASP A C 1
ATOM 2259 O O . ASP A 1 283 ? -11.303 5.652 -4.916 1.00 97.00 283 ASP A O 1
ATOM 2263 N N . GLU A 1 284 ? -11.259 6.464 -2.832 1.00 96.88 284 GLU A N 1
ATOM 2264 C CA . GLU A 1 284 ? -9.798 6.443 -2.756 1.00 96.88 284 GLU A CA 1
ATOM 2265 C C . GLU A 1 284 ? -9.250 5.014 -2.674 1.00 96.88 284 GLU A C 1
ATOM 2267 O O . GLU A 1 284 ? -8.198 4.737 -3.249 1.00 96.88 284 GLU A O 1
ATOM 2272 N N . VAL A 1 285 ? -9.962 4.087 -2.025 1.00 97.56 285 VAL A N 1
ATOM 2273 C CA . VAL A 1 285 ? -9.615 2.657 -2.044 1.00 97.56 285 VAL A CA 1
ATOM 2274 C C . VAL A 1 285 ? -9.677 2.109 -3.474 1.00 97.56 285 VAL A C 1
ATOM 2276 O O . VAL A 1 285 ? -8.741 1.440 -3.912 1.00 97.56 285 VAL A O 1
ATOM 2279 N N . GLN A 1 286 ? -10.727 2.438 -4.228 1.00 96.12 286 GLN A N 1
ATOM 2280 C CA . GLN A 1 286 ? -10.875 2.008 -5.620 1.00 96.12 286 GLN A CA 1
ATOM 2281 C C . GLN A 1 286 ? -9.833 2.657 -6.546 1.00 96.12 286 GLN A C 1
ATOM 2283 O O . GLN A 1 286 ? -9.156 1.959 -7.295 1.00 96.12 286 GLN A O 1
ATOM 2288 N N . SER A 1 287 ? -9.623 3.967 -6.421 1.00 95.81 287 SER A N 1
ATOM 2289 C CA . SER A 1 287 ? -8.571 4.723 -7.115 1.00 95.81 287 SER A CA 1
ATOM 2290 C C . SER A 1 287 ? -7.174 4.156 -6.830 1.00 95.81 287 SER A C 1
ATOM 2292 O O . SER A 1 287 ? -6.349 4.025 -7.734 1.00 95.81 287 SER A O 1
ATOM 2294 N N . THR A 1 288 ? -6.902 3.760 -5.584 1.00 95.75 288 THR A N 1
ATOM 2295 C CA . THR A 1 288 ? -5.646 3.099 -5.199 1.00 95.75 288 THR A CA 1
ATOM 2296 C C . THR A 1 288 ? -5.497 1.752 -5.897 1.00 95.75 288 THR A C 1
ATOM 2298 O O . THR A 1 288 ? -4.431 1.468 -6.441 1.00 95.75 288 THR A O 1
ATOM 2301 N N . TRP A 1 289 ? -6.549 0.931 -5.918 1.00 95.50 289 TRP A N 1
ATOM 2302 C CA . TRP A 1 289 ? -6.529 -0.357 -6.610 1.00 95.50 289 TRP A CA 1
ATOM 2303 C C . TRP A 1 289 ? -6.275 -0.196 -8.114 1.00 95.50 289 TRP A C 1
ATOM 2305 O O . TRP A 1 289 ? -5.435 -0.892 -8.676 1.00 95.50 289 TRP A O 1
ATOM 2315 N N . GLU A 1 290 ? -6.914 0.779 -8.762 1.00 92.94 290 GLU A N 1
ATOM 2316 C CA . GLU A 1 290 ? -6.676 1.091 -10.175 1.00 92.94 290 GLU A CA 1
ATOM 2317 C C . GLU A 1 290 ? -5.238 1.553 -10.446 1.00 92.94 290 GLU A C 1
ATOM 2319 O O . GLU A 1 290 ? -4.628 1.112 -11.418 1.00 92.94 290 GLU A O 1
ATOM 2324 N N . LYS A 1 291 ? -4.665 2.391 -9.571 1.00 92.50 291 LYS A N 1
ATOM 2325 C CA . LYS A 1 291 ? -3.263 2.829 -9.674 1.00 92.50 291 LYS A CA 1
ATOM 2326 C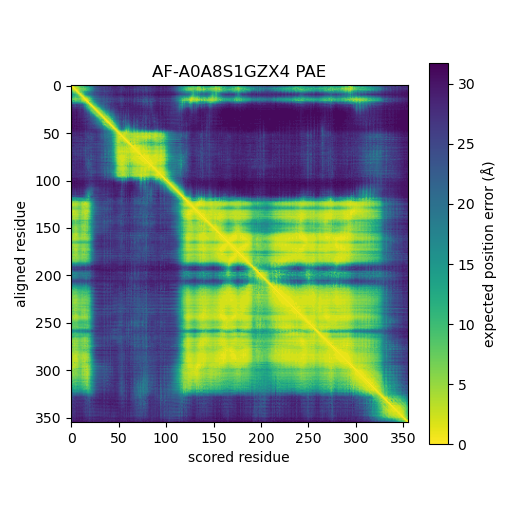 C . LYS A 1 291 ? -2.270 1.683 -9.483 1.00 92.50 291 LYS A C 1
ATOM 2328 O O . LYS A 1 291 ? -1.252 1.659 -10.162 1.00 92.50 291 LYS A O 1
ATOM 2333 N N . LEU A 1 292 ? -2.549 0.730 -8.590 1.00 91.69 292 LEU A N 1
ATOM 2334 C CA . LEU A 1 292 ? -1.696 -0.453 -8.404 1.00 91.69 292 LEU A CA 1
ATOM 2335 C C . LEU A 1 292 ? -1.666 -1.349 -9.651 1.00 91.69 292 LEU A C 1
ATOM 2337 O O . LEU A 1 292 ? -0.656 -1.998 -9.903 1.00 91.69 292 LEU A O 1
ATOM 2341 N N . LYS A 1 293 ? -2.747 -1.357 -10.440 1.00 89.69 293 LYS A N 1
ATOM 2342 C CA . LYS A 1 293 ? -2.838 -2.074 -11.722 1.00 89.69 293 LYS A CA 1
ATOM 2343 C C . LYS A 1 293 ? -2.270 -1.293 -12.908 1.00 89.69 293 LYS A C 1
ATOM 2345 O O . LYS A 1 293 ? -2.303 -1.806 -14.026 1.00 89.69 293 LYS A O 1
ATOM 2350 N N . ALA A 1 294 ? -1.837 -0.050 -12.713 1.00 88.25 294 ALA A N 1
ATOM 2351 C CA . ALA A 1 294 ? -1.370 0.782 -13.809 1.00 88.25 294 ALA A CA 1
ATOM 2352 C C . ALA A 1 294 ? -0.007 0.296 -14.317 1.00 88.25 294 ALA A C 1
ATOM 2354 O O . ALA A 1 294 ? 0.909 0.031 -13.536 1.00 88.25 294 ALA A O 1
ATOM 2355 N N . VAL A 1 295 ? 0.114 0.224 -15.640 1.00 88.31 295 VAL A N 1
ATOM 2356 C CA . VAL A 1 295 ? 1.359 -0.077 -16.342 1.00 88.31 2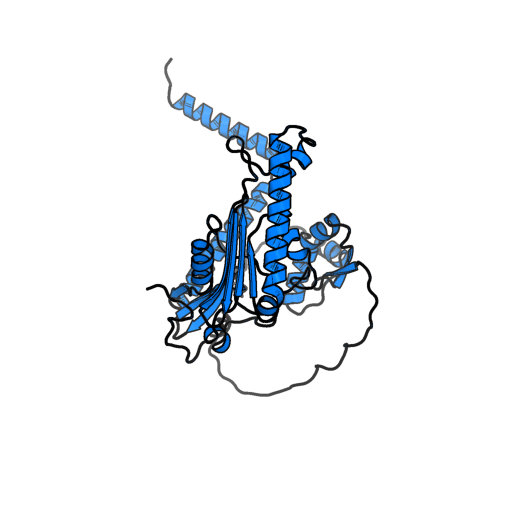95 VAL A CA 1
ATOM 2357 C C . VAL A 1 295 ? 1.864 1.210 -16.978 1.00 88.31 295 VAL A C 1
ATOM 2359 O O . VAL A 1 295 ? 1.114 1.933 -17.635 1.00 88.31 295 VAL A O 1
ATOM 2362 N N . GLU A 1 296 ? 3.138 1.514 -16.765 1.00 87.81 296 GLU A N 1
ATOM 2363 C CA . GLU A 1 296 ? 3.791 2.678 -17.368 1.00 87.81 296 GLU A CA 1
ATOM 2364 C C . GLU A 1 296 ? 4.668 2.227 -18.530 1.00 87.81 296 GLU A C 1
ATOM 2366 O O . GLU A 1 296 ? 5.436 1.278 -18.382 1.00 87.81 296 GLU A O 1
ATOM 2371 N N . SER A 1 297 ? 4.537 2.915 -19.664 1.00 89.25 297 SER A N 1
ATOM 2372 C CA . SER A 1 297 ? 5.366 2.733 -20.856 1.00 89.25 297 SER A CA 1
ATOM 2373 C C . SER A 1 297 ? 6.539 3.700 -20.803 1.00 89.25 297 SER A C 1
ATOM 2375 O O . SER A 1 297 ? 6.330 4.896 -20.603 1.00 89.25 297 SER A O 1
ATOM 2377 N N . HIS A 1 298 ? 7.741 3.187 -21.034 1.00 86.62 298 HIS A N 1
ATOM 2378 C CA . HIS A 1 298 ? 8.995 3.942 -21.015 1.00 86.62 298 HIS A CA 1
ATOM 2379 C C . HIS A 1 298 ? 9.629 4.111 -22.402 1.00 86.62 298 HIS A C 1
ATOM 2381 O O . HIS A 1 298 ? 10.723 4.652 -22.510 1.00 86.62 298 HIS A O 1
ATOM 2387 N N . GLY A 1 299 ? 8.934 3.681 -23.458 1.00 87.44 299 GLY A N 1
ATOM 2388 C CA . GLY A 1 299 ? 9.437 3.753 -24.831 1.00 87.44 299 GLY A CA 1
ATOM 2389 C C . GLY A 1 299 ? 10.383 2.602 -25.148 1.00 87.44 299 GLY A C 1
ATOM 2390 O O . GLY A 1 299 ? 10.322 1.548 -24.510 1.00 87.44 299 GLY A O 1
ATOM 2391 N N . THR A 1 300 ? 11.242 2.800 -26.143 1.00 89.56 300 THR A N 1
ATOM 2392 C CA . THR A 1 300 ? 12.163 1.757 -26.606 1.00 89.56 300 THR A CA 1
ATOM 2393 C C . THR A 1 300 ? 13.254 1.449 -25.578 1.00 89.56 300 THR A C 1
ATOM 2395 O O . THR A 1 300 ? 13.593 2.281 -24.733 1.00 89.56 300 THR A O 1
ATOM 2398 N N . ILE A 1 301 ? 13.874 0.269 -25.673 1.00 85.00 301 ILE A N 1
ATOM 2399 C CA . ILE A 1 301 ? 15.007 -0.117 -24.807 1.00 85.00 301 ILE A CA 1
ATOM 2400 C C . ILE A 1 301 ? 16.127 0.941 -24.829 1.00 85.00 301 ILE A C 1
ATOM 2402 O O . ILE A 1 301 ? 16.697 1.272 -23.787 1.00 85.00 301 ILE A O 1
ATOM 2406 N N . ALA A 1 302 ? 16.441 1.491 -26.005 1.00 85.06 302 ALA A N 1
ATOM 2407 C CA . ALA A 1 302 ? 17.507 2.478 -26.172 1.00 85.06 302 ALA A CA 1
ATOM 2408 C C . ALA A 1 302 ? 17.184 3.815 -25.482 1.00 85.06 302 ALA A C 1
ATOM 2410 O O . ALA A 1 302 ? 18.039 4.379 -24.791 1.00 85.06 302 ALA A O 1
ATOM 2411 N N . GLU A 1 303 ? 15.949 4.301 -25.637 1.00 86.88 303 GLU A N 1
ATOM 2412 C CA . GLU A 1 303 ? 15.458 5.515 -24.976 1.00 86.88 303 GLU A CA 1
ATOM 2413 C C . GLU A 1 303 ? 15.446 5.332 -23.459 1.00 86.88 303 GLU A C 1
ATOM 2415 O O . GLU A 1 303 ? 16.033 6.138 -22.736 1.00 86.88 303 GLU A O 1
ATOM 2420 N N . PHE A 1 304 ? 14.903 4.210 -22.981 1.00 85.81 304 PHE A N 1
ATOM 2421 C CA . PHE A 1 304 ? 14.864 3.893 -21.559 1.00 85.81 304 PHE A CA 1
ATOM 2422 C C . PHE A 1 304 ? 16.266 3.835 -20.937 1.00 85.81 304 PHE A C 1
ATOM 2424 O O . PHE A 1 304 ? 16.511 4.442 -19.895 1.00 85.81 304 PHE A O 1
ATOM 2431 N N . ARG A 1 305 ? 17.232 3.172 -21.590 1.00 83.38 305 ARG A N 1
ATOM 2432 C CA . ARG A 1 305 ? 18.633 3.124 -21.124 1.00 83.38 305 ARG A CA 1
ATOM 2433 C C . ARG A 1 305 ? 19.265 4.514 -21.043 1.00 83.38 305 ARG A C 1
ATOM 2435 O O . ARG A 1 305 ? 20.027 4.796 -20.117 1.00 83.38 305 ARG A O 1
ATOM 2442 N N . LYS A 1 306 ? 18.983 5.392 -22.008 1.00 83.94 306 LYS A N 1
ATOM 2443 C CA . LYS A 1 306 ? 19.464 6.781 -21.991 1.00 83.94 306 LYS A CA 1
ATOM 2444 C C . LYS A 1 306 ? 18.858 7.561 -20.823 1.00 83.94 306 LYS A C 1
ATOM 2446 O O . LYS A 1 306 ? 19.592 8.239 -20.104 1.00 83.94 306 LYS A O 1
ATOM 2451 N N . ASP A 1 307 ? 17.557 7.423 -20.602 1.00 82.38 307 ASP A N 1
ATOM 2452 C CA . ASP A 1 307 ? 16.853 8.104 -19.517 1.00 82.38 307 ASP A CA 1
ATOM 2453 C C . ASP A 1 307 ? 17.317 7.626 -18.138 1.00 82.38 307 ASP A C 1
ATOM 2455 O O . ASP A 1 307 ? 17.556 8.450 -17.252 1.00 82.38 307 ASP A O 1
ATOM 2459 N N . MET A 1 308 ? 17.543 6.320 -17.968 1.00 79.56 308 MET A N 1
ATOM 2460 C CA . MET A 1 308 ? 18.092 5.763 -16.728 1.00 79.56 308 MET A CA 1
ATOM 2461 C C . MET A 1 308 ? 19.506 6.279 -16.439 1.00 79.56 308 MET A C 1
ATOM 2463 O O . MET A 1 308 ? 19.781 6.674 -15.306 1.00 79.56 308 MET A O 1
ATOM 2467 N N . ARG A 1 309 ? 20.380 6.379 -17.453 1.00 78.19 309 ARG A N 1
ATOM 2468 C CA . ARG A 1 309 ? 21.719 6.981 -17.291 1.00 78.19 309 ARG A CA 1
ATOM 2469 C C . ARG A 1 309 ? 21.647 8.439 -16.842 1.00 78.19 309 ARG A C 1
ATOM 2471 O O . ARG A 1 309 ? 22.349 8.834 -15.914 1.00 78.19 309 ARG A O 1
ATOM 2478 N N . ASN A 1 310 ? 20.767 9.229 -17.454 1.00 79.88 310 ASN A N 1
ATOM 2479 C CA . ASN A 1 310 ? 20.570 10.628 -17.070 1.00 79.88 310 ASN A CA 1
ATOM 2480 C C . ASN A 1 310 ? 20.058 10.761 -15.629 1.00 79.88 310 ASN A C 1
ATOM 2482 O O . ASN A 1 310 ? 20.496 11.645 -14.888 1.00 79.88 310 ASN A O 1
ATOM 2486 N N . LEU A 1 311 ? 19.128 9.889 -15.226 1.00 77.38 311 LEU A N 1
ATOM 2487 C CA . LEU A 1 311 ? 18.572 9.876 -13.877 1.00 77.38 311 LEU A CA 1
ATOM 2488 C C . LEU A 1 311 ? 19.634 9.490 -12.837 1.00 77.38 311 LEU A C 1
ATOM 2490 O O . LEU A 1 311 ? 19.737 10.156 -11.806 1.00 77.38 311 LEU A O 1
ATOM 2494 N N . PHE A 1 312 ? 20.451 8.479 -13.137 1.00 73.81 312 PHE A N 1
ATOM 2495 C CA . PHE A 1 312 ? 21.567 8.048 -12.296 1.00 73.81 312 PHE A CA 1
ATOM 2496 C C . PHE A 1 312 ? 22.608 9.159 -12.114 1.00 73.81 312 PHE A C 1
ATOM 2498 O O . PHE A 1 312 ? 22.959 9.509 -10.988 1.00 73.81 312 PHE A O 1
ATOM 2505 N N . GLU A 1 313 ? 23.040 9.795 -13.205 1.00 76.50 313 GLU A N 1
ATOM 2506 C CA . GLU A 1 313 ? 24.009 10.895 -13.149 1.00 76.50 313 GLU A CA 1
ATOM 2507 C C . GLU A 1 313 ? 23.470 12.083 -12.340 1.00 76.50 313 GLU A C 1
ATOM 2509 O O . GLU A 1 313 ? 24.194 12.710 -11.562 1.00 76.50 313 GLU A O 1
ATOM 2514 N N . LYS A 1 314 ? 22.169 12.372 -12.456 1.00 74.25 314 LYS A N 1
ATOM 2515 C CA . LYS A 1 314 ? 21.510 13.386 -11.629 1.00 74.25 314 LYS A CA 1
ATOM 2516 C C . LYS A 1 314 ? 21.521 13.007 -10.145 1.00 74.25 314 LYS A C 1
ATOM 2518 O O . LYS A 1 314 ? 21.802 13.879 -9.323 1.00 74.25 314 LYS A O 1
ATOM 2523 N N . HIS A 1 315 ? 21.231 11.750 -9.802 1.00 71.31 315 HIS A N 1
ATOM 2524 C CA . HIS A 1 315 ? 21.254 11.265 -8.417 1.00 71.31 315 HIS A CA 1
ATOM 2525 C C . HIS A 1 315 ? 22.658 11.371 -7.814 1.00 71.31 315 HIS A C 1
ATOM 2527 O O . HIS A 1 315 ? 22.832 12.000 -6.772 1.00 71.31 315 HIS A O 1
ATOM 2533 N N . ARG A 1 316 ? 23.673 10.901 -8.548 1.00 75.06 316 ARG A N 1
ATOM 2534 C CA . ARG A 1 316 ? 25.085 10.971 -8.155 1.00 75.06 316 ARG A CA 1
ATOM 2535 C C . ARG A 1 316 ? 25.547 12.402 -7.875 1.00 75.06 316 ARG A C 1
ATOM 2537 O O . ARG A 1 316 ? 26.291 12.649 -6.929 1.00 75.06 316 ARG A O 1
ATOM 2544 N N . ARG A 1 317 ? 25.102 13.376 -8.679 1.00 77.56 317 ARG A N 1
ATOM 2545 C CA . ARG A 1 317 ? 25.389 14.805 -8.442 1.00 77.56 317 ARG A CA 1
ATOM 2546 C C . ARG A 1 317 ? 24.751 15.319 -7.156 1.00 77.56 317 ARG A C 1
ATOM 2548 O O . ARG A 1 317 ? 25.365 16.117 -6.455 1.00 77.56 317 ARG A O 1
ATOM 2555 N N . VAL A 1 318 ? 23.526 14.893 -6.853 1.00 72.75 318 VAL A N 1
ATOM 2556 C CA . VAL A 1 318 ? 22.839 15.281 -5.613 1.00 72.75 318 VAL A CA 1
ATOM 2557 C C . VAL A 1 318 ? 23.549 14.690 -4.397 1.00 72.75 318 VAL A C 1
ATOM 2559 O O . VAL A 1 318 ? 23.779 15.426 -3.441 1.00 72.75 318 VAL A O 1
ATOM 2562 N N . GLU A 1 319 ? 23.952 13.421 -4.453 1.00 72.31 319 GLU A N 1
ATOM 2563 C CA . GLU A 1 319 ? 24.697 12.751 -3.377 1.00 72.31 319 GLU A CA 1
ATOM 2564 C C . GLU A 1 319 ? 26.040 13.429 -3.113 1.00 72.31 319 GLU A C 1
ATOM 2566 O O . GLU A 1 319 ? 26.293 13.857 -1.989 1.00 72.31 319 GLU A O 1
ATOM 2571 N N . LYS A 1 320 ? 26.845 13.668 -4.158 1.00 75.44 320 LYS A N 1
ATOM 2572 C CA . LYS A 1 320 ? 28.114 14.403 -4.021 1.00 75.44 320 LYS A CA 1
ATOM 2573 C C . LYS A 1 320 ? 27.914 15.791 -3.408 1.00 75.44 320 LYS A C 1
ATOM 2575 O O . LYS A 1 320 ? 28.705 16.219 -2.569 1.00 75.44 320 LYS A O 1
ATOM 2580 N N . ASN A 1 321 ? 26.848 16.497 -3.790 1.00 72.88 321 ASN A N 1
ATOM 2581 C CA . ASN A 1 321 ? 26.528 17.806 -3.219 1.00 72.88 321 ASN A CA 1
ATOM 2582 C C . ASN A 1 321 ? 26.086 17.725 -1.748 1.00 72.88 321 ASN A C 1
ATOM 2584 O O . ASN A 1 321 ? 26.331 18.671 -1.001 1.00 72.88 321 ASN A O 1
ATOM 2588 N N . ALA A 1 322 ? 25.417 16.646 -1.335 1.00 68.56 322 ALA A N 1
ATOM 2589 C CA . ALA A 1 322 ? 25.020 16.421 0.053 1.00 68.56 322 ALA A CA 1
ATOM 2590 C C . ALA A 1 322 ? 26.237 16.091 0.932 1.00 68.56 322 ALA A C 1
ATOM 2592 O O . ALA A 1 322 ? 26.449 16.759 1.939 1.00 68.56 322 ALA A O 1
ATOM 2593 N N . GLU A 1 323 ? 27.103 15.176 0.491 1.00 69.19 323 GLU A N 1
ATOM 2594 C CA . GLU A 1 323 ? 28.351 14.823 1.188 1.00 69.19 323 GLU A CA 1
ATOM 2595 C C . GLU A 1 323 ? 29.297 16.024 1.325 1.00 69.19 323 GLU A C 1
ATOM 2597 O O . GLU A 1 323 ? 29.886 16.252 2.381 1.00 69.19 323 GLU A O 1
ATOM 2602 N N . SER A 1 324 ? 29.408 16.846 0.275 1.00 68.88 324 SER A N 1
ATOM 2603 C CA . SER A 1 324 ? 30.209 18.079 0.312 1.00 68.88 324 SER A CA 1
ATOM 2604 C C . SER A 1 324 ? 29.670 19.104 1.318 1.00 68.88 324 SER A C 1
ATOM 2606 O O . SER A 1 324 ? 30.423 19.946 1.797 1.00 68.88 324 SER A O 1
ATOM 2608 N N . LYS A 1 325 ? 28.367 19.065 1.633 1.00 62.03 325 LYS A N 1
ATOM 2609 C CA . LYS A 1 325 ? 27.746 19.925 2.652 1.00 62.03 325 LYS A CA 1
ATOM 2610 C C . LYS A 1 325 ? 27.905 19.349 4.058 1.00 62.03 325 LYS A C 1
ATOM 2612 O O . LYS A 1 325 ? 28.108 20.116 4.991 1.00 62.03 325 LYS A O 1
ATOM 2617 N N . GLU A 1 326 ? 27.843 18.031 4.214 1.00 58.66 326 GLU A N 1
ATOM 2618 C CA . GLU A 1 326 ? 28.035 17.364 5.510 1.00 58.66 326 GLU A CA 1
ATOM 2619 C C . GLU A 1 326 ? 29.488 17.424 6.000 1.00 58.66 326 GLU A C 1
ATOM 2621 O O . GLU A 1 326 ? 29.718 17.519 7.202 1.00 58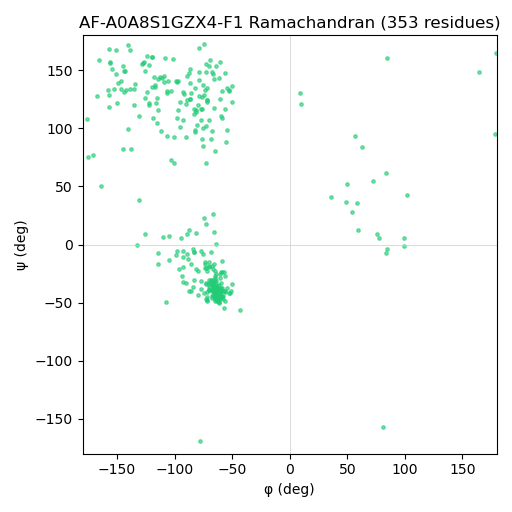.66 326 GLU A O 1
ATOM 2626 N N . LYS A 1 327 ? 30.469 17.449 5.087 1.00 59.03 327 LYS A N 1
ATOM 2627 C CA . LYS A 1 327 ? 31.900 17.587 5.420 1.00 59.03 327 LYS A CA 1
ATOM 2628 C C . LYS A 1 327 ? 32.332 19.006 5.823 1.00 59.03 327 LYS A C 1
ATOM 2630 O O . LYS A 1 327 ? 33.464 19.173 6.264 1.00 59.03 327 LYS A O 1
ATOM 2635 N N . LYS A 1 328 ? 31.467 20.018 5.686 1.00 57.25 328 LYS A N 1
ATOM 2636 C CA . LYS A 1 328 ? 31.767 21.398 6.105 1.00 57.25 328 LYS A CA 1
ATOM 2637 C C . LYS A 1 328 ? 31.616 21.558 7.616 1.00 57.25 328 LYS A C 1
ATOM 2639 O O . LYS A 1 328 ? 30.562 21.257 8.180 1.00 57.25 328 LYS A O 1
ATOM 2644 N N . THR A 1 329 ? 32.642 22.096 8.264 1.00 50.41 329 THR A N 1
ATOM 2645 C CA . THR A 1 329 ? 32.638 22.384 9.706 1.00 50.41 329 THR A CA 1
ATOM 2646 C C . THR A 1 329 ? 31.688 23.547 10.053 1.00 50.41 329 THR A C 1
ATOM 2648 O O . THR A 1 329 ? 31.460 24.436 9.227 1.00 50.41 329 THR A O 1
ATOM 2651 N N . PRO A 1 330 ? 31.136 23.627 11.284 1.00 55.84 330 PRO A N 1
ATOM 2652 C CA . PRO A 1 330 ? 30.276 24.745 11.708 1.00 55.84 330 PRO A CA 1
ATOM 2653 C C . PRO A 1 330 ? 30.931 26.141 11.651 1.00 55.84 330 PRO A C 1
ATOM 2655 O O . PRO A 1 330 ? 30.236 27.154 11.786 1.00 55.84 330 PRO A O 1
ATOM 2658 N N . GLU A 1 331 ? 32.257 26.208 11.513 1.00 55.09 331 GLU A N 1
ATOM 2659 C CA . GLU A 1 331 ? 33.031 27.441 11.333 1.00 55.09 331 GLU A CA 1
ATOM 2660 C C . GLU A 1 331 ? 33.097 27.858 9.857 1.00 55.09 331 GLU A C 1
ATOM 2662 O O . GLU A 1 331 ? 32.887 29.032 9.555 1.00 55.09 331 GLU A O 1
ATOM 2667 N N . GLU A 1 332 ? 33.258 26.908 8.930 1.00 56.00 332 GLU A N 1
ATOM 2668 C CA . GLU A 1 332 ? 33.219 27.153 7.478 1.00 56.00 332 GLU A CA 1
ATOM 2669 C C . GLU A 1 332 ? 31.836 27.616 7.007 1.00 56.00 332 GLU A C 1
ATOM 2671 O O . GLU A 1 332 ? 31.735 28.560 6.224 1.00 56.00 332 GLU A O 1
ATOM 2676 N N . TRP A 1 333 ? 30.763 27.039 7.560 1.00 52.28 333 TRP A N 1
ATOM 2677 C CA . TRP A 1 333 ? 29.392 27.516 7.328 1.00 52.28 333 TRP A CA 1
ATOM 2678 C C . TRP A 1 333 ? 29.200 28.972 7.767 1.00 52.28 333 TRP A C 1
ATOM 2680 O O . TRP A 1 333 ? 28.547 29.761 7.086 1.00 52.28 333 TRP A O 1
ATOM 2690 N N . ARG A 1 334 ? 29.803 29.351 8.899 1.00 52.44 334 ARG A N 1
ATOM 2691 C CA . ARG A 1 334 ? 29.758 30.725 9.415 1.00 52.44 334 ARG A CA 1
ATOM 2692 C C . ARG A 1 334 ? 30.580 31.685 8.557 1.00 52.44 334 ARG A C 1
ATOM 2694 O O . ARG A 1 334 ? 30.177 32.835 8.402 1.00 52.44 334 ARG A O 1
ATOM 2701 N N . GLY A 1 335 ? 31.707 31.230 8.011 1.00 57.94 335 GLY A N 1
ATOM 2702 C CA . GLY A 1 335 ? 32.559 32.004 7.108 1.00 57.94 335 GLY A CA 1
ATOM 2703 C C . GLY A 1 335 ? 31.867 32.341 5.787 1.00 57.94 335 GLY A C 1
ATOM 2704 O O . GLY A 1 335 ? 31.850 33.509 5.395 1.00 57.94 335 GLY A O 1
ATOM 2705 N N . GLU A 1 336 ? 31.226 31.355 5.154 1.00 59.81 336 GLU A N 1
ATOM 2706 C CA . GLU A 1 336 ? 30.476 31.556 3.905 1.00 59.81 336 GLU A CA 1
ATOM 2707 C C . GLU A 1 336 ? 29.273 32.495 4.096 1.00 59.81 336 GLU A C 1
ATOM 2709 O O . GLU A 1 336 ? 29.107 33.430 3.313 1.00 59.81 336 GLU A O 1
ATOM 2714 N N . ASP A 1 337 ? 28.504 32.348 5.182 1.00 58.91 337 ASP A N 1
ATOM 2715 C CA . ASP A 1 337 ? 27.385 33.251 5.508 1.00 58.91 337 ASP A CA 1
ATOM 2716 C C . ASP A 1 337 ? 27.841 34.709 5.720 1.00 58.91 337 ASP A C 1
ATOM 2718 O O . ASP A 1 337 ? 27.116 35.663 5.409 1.00 58.91 337 ASP A O 1
ATOM 2722 N N . ILE A 1 338 ? 29.040 34.909 6.280 1.00 61.53 338 ILE A N 1
ATOM 2723 C CA . ILE A 1 338 ? 29.626 36.240 6.495 1.00 61.53 338 ILE A CA 1
ATOM 2724 C C . ILE A 1 338 ? 30.119 36.830 5.170 1.00 61.53 338 ILE A C 1
ATOM 2726 O O . ILE A 1 338 ? 29.907 38.020 4.921 1.00 61.53 338 ILE A O 1
ATOM 2730 N N . GLU A 1 339 ? 30.758 36.037 4.310 1.00 63.97 339 GLU A N 1
ATOM 2731 C CA . GLU A 1 339 ? 31.191 36.490 2.986 1.00 63.97 339 GLU A CA 1
ATOM 2732 C C . GLU A 1 339 ? 30.016 36.790 2.053 1.00 63.97 339 GLU A C 1
ATOM 2734 O O . GLU A 1 339 ? 30.048 37.794 1.337 1.00 63.97 339 GLU A O 1
ATOM 2739 N N . GLU A 1 340 ? 28.954 35.986 2.088 1.00 66.12 340 GLU A N 1
ATOM 2740 C CA . GLU A 1 340 ? 27.751 36.200 1.285 1.00 66.12 340 GLU A CA 1
ATOM 2741 C C . GLU A 1 340 ? 27.003 37.463 1.734 1.00 66.12 340 GLU A C 1
ATOM 2743 O O . GLU A 1 340 ? 26.609 38.285 0.899 1.00 66.12 340 GLU A O 1
ATOM 2748 N N . LYS A 1 341 ? 26.920 37.711 3.051 1.00 66.88 341 LYS A N 1
ATOM 2749 C CA . LYS A 1 341 ? 26.416 38.984 3.593 1.00 66.88 341 LYS A CA 1
ATOM 2750 C C . LYS A 1 341 ? 27.270 40.172 3.163 1.00 66.88 341 LYS A C 1
ATOM 2752 O O . LYS A 1 341 ? 26.703 41.159 2.702 1.00 66.88 341 LYS A O 1
ATOM 2757 N N . LYS A 1 342 ? 28.604 40.073 3.234 1.00 69.50 342 LYS A N 1
ATOM 2758 C CA . LYS A 1 342 ? 29.521 41.135 2.780 1.00 69.50 342 LYS A CA 1
ATOM 2759 C C . LYS A 1 342 ? 29.394 41.406 1.280 1.00 69.50 342 LYS A C 1
ATOM 2761 O O . LYS A 1 342 ? 29.379 42.566 0.886 1.00 69.50 342 LYS A O 1
ATOM 2766 N N . ARG A 1 343 ? 29.249 40.371 0.441 1.00 72.75 343 ARG A N 1
ATOM 2767 C CA . ARG A 1 343 ? 29.005 40.516 -1.010 1.00 72.75 343 ARG A CA 1
ATOM 2768 C C . ARG A 1 343 ? 27.655 41.166 -1.307 1.00 72.75 343 ARG A C 1
ATOM 2770 O O . ARG A 1 343 ? 27.562 42.020 -2.185 1.00 72.75 343 ARG A O 1
ATOM 2777 N N . ALA A 1 344 ? 26.613 40.804 -0.562 1.00 71.12 344 ALA A N 1
ATOM 2778 C CA . ALA A 1 344 ? 25.307 41.445 -0.679 1.00 71.12 344 ALA A CA 1
ATOM 2779 C C . ALA A 1 344 ? 25.344 42.918 -0.226 1.00 71.12 344 ALA A C 1
ATOM 2781 O O . ALA A 1 344 ? 24.638 43.755 -0.791 1.00 71.12 344 ALA A O 1
ATOM 2782 N N . GLU A 1 345 ? 26.170 43.253 0.766 1.00 68.88 345 GLU A N 1
ATOM 2783 C CA . GLU A 1 345 ? 26.376 44.622 1.248 1.00 68.88 345 GLU A CA 1
ATOM 2784 C C . GLU A 1 345 ? 27.173 45.472 0.253 1.00 68.88 345 GLU A C 1
ATOM 2786 O O . GLU A 1 345 ? 26.747 46.576 -0.086 1.00 68.88 345 GLU A O 1
ATOM 2791 N N . THR A 1 346 ? 28.266 44.945 -0.306 1.00 73.25 346 THR A N 1
ATOM 2792 C CA . THR A 1 346 ? 29.056 45.645 -1.331 1.00 73.25 346 THR A CA 1
ATOM 2793 C C . THR A 1 346 ? 28.271 45.840 -2.626 1.00 73.25 346 THR A C 1
ATOM 2795 O O . THR A 1 346 ? 28.350 46.912 -3.225 1.00 73.25 346 THR A O 1
ATOM 2798 N N . MET A 1 347 ? 27.428 44.880 -3.023 1.00 68.75 347 MET A N 1
ATOM 2799 C CA . MET A 1 347 ? 26.493 45.061 -4.141 1.00 68.75 347 MET A CA 1
ATOM 2800 C C . MET A 1 347 ? 25.410 46.111 -3.858 1.00 68.75 347 MET A C 1
ATOM 2802 O O . MET A 1 347 ? 24.968 46.786 -4.787 1.00 68.75 347 MET A O 1
ATOM 2806 N N . LYS A 1 348 ? 24.976 46.285 -2.602 1.00 68.31 348 LYS A N 1
ATOM 2807 C CA . LYS A 1 348 ? 24.037 47.357 -2.220 1.00 68.31 348 LYS A CA 1
ATOM 2808 C C . LYS A 1 348 ? 24.703 48.733 -2.235 1.00 68.31 348 LYS A C 1
ATOM 2810 O O . LYS A 1 348 ? 24.097 49.673 -2.741 1.00 68.31 348 LYS A O 1
ATOM 2815 N N . LEU A 1 349 ? 25.942 48.837 -1.750 1.00 63.16 349 LEU A N 1
ATOM 2816 C CA . LEU A 1 349 ? 26.749 50.064 -1.787 1.00 63.16 349 LEU A CA 1
ATOM 2817 C C . LEU A 1 349 ? 27.097 50.488 -3.222 1.00 63.16 349 LEU A C 1
ATOM 2819 O O . LEU A 1 349 ? 26.987 51.662 -3.556 1.00 63.16 349 LEU A O 1
ATOM 2823 N N . ALA A 1 350 ? 27.412 49.540 -4.107 1.00 65.56 350 ALA A N 1
ATOM 2824 C CA . ALA A 1 350 ? 27.663 49.828 -5.521 1.00 65.56 350 ALA A CA 1
ATOM 2825 C C . ALA A 1 350 ? 26.410 50.303 -6.285 1.00 65.56 350 ALA A C 1
ATOM 2827 O O . ALA A 1 350 ? 26.524 50.897 -7.356 1.00 65.56 350 ALA A O 1
ATOM 2828 N N . ARG A 1 351 ? 25.207 50.048 -5.752 1.00 62.50 351 ARG A N 1
ATOM 2829 C CA . ARG A 1 351 ? 23.931 50.404 -6.389 1.00 62.50 351 ARG A CA 1
ATOM 2830 C C . ARG A 1 351 ? 23.385 51.766 -5.952 1.00 62.50 351 ARG A C 1
ATOM 2832 O O . ARG A 1 351 ? 22.375 52.190 -6.507 1.00 62.50 351 ARG A O 1
ATOM 2839 N N . ASN A 1 352 ? 24.017 52.444 -4.989 1.00 61.62 352 ASN A N 1
ATOM 2840 C CA . ASN A 1 352 ? 23.589 53.771 -4.542 1.00 61.62 352 ASN A CA 1
ATOM 2841 C C . ASN A 1 352 ? 24.795 54.658 -4.159 1.00 61.62 352 ASN A C 1
ATOM 2843 O O . ASN A 1 352 ? 25.130 54.742 -2.978 1.00 61.62 352 ASN A O 1
ATOM 2847 N N . PRO A 1 353 ? 25.469 55.302 -5.133 1.00 55.75 353 PRO A N 1
ATOM 2848 C CA . PRO A 1 353 ? 26.697 56.057 -4.874 1.00 55.75 353 PRO A CA 1
ATOM 2849 C C . PRO A 1 353 ? 26.494 57.439 -4.232 1.00 55.75 353 PRO A C 1
ATOM 2851 O O . PRO A 1 353 ? 27.483 58.087 -3.911 1.00 55.75 353 PRO A O 1
ATOM 2854 N N . GLU A 1 354 ? 25.259 57.921 -4.050 1.00 53.66 354 GLU A N 1
ATOM 2855 C CA . GLU A 1 354 ? 25.009 59.286 -3.568 1.00 53.66 354 GLU A CA 1
ATOM 2856 C C . GLU A 1 354 ? 23.842 59.347 -2.573 1.00 53.66 354 GLU A C 1
ATOM 2858 O O . GLU A 1 354 ? 22.667 59.403 -2.950 1.00 53.66 354 GLU A O 1
ATOM 2863 N N . ARG A 1 355 ? 24.184 59.377 -1.280 1.00 43.59 355 ARG A N 1
ATOM 2864 C CA . ARG A 1 355 ? 23.490 60.202 -0.286 1.00 43.59 355 ARG A CA 1
ATOM 2865 C C . ARG A 1 355 ? 24.353 60.490 0.930 1.00 43.59 355 ARG A C 1
ATOM 2867 O O . ARG A 1 355 ? 24.944 59.524 1.459 1.00 43.59 355 ARG A O 1
#

Solvent-accessible surface area (backbone atoms only — not comparable to full-atom values): 21518 Å² total; per-residue (Å²): 132,88,46,29,56,89,67,61,91,63,76,73,73,50,40,53,60,60,96,76,81,81,73,95,70,91,82,83,90,86,87,86,92,82,87,92,82,85,86,90,85,86,81,89,80,97,62,80,57,49,62,43,86,49,62,73,44,82,39,53,67,83,44,62,64,63,50,51,50,48,76,67,31,68,66,44,55,51,15,44,58,34,39,75,72,74,40,80,54,66,56,71,67,63,52,55,59,66,63,70,76,72,69,98,78,79,92,71,84,74,84,72,84,73,69,85,78,80,73,65,69,87,66,51,42,47,26,35,46,94,67,26,32,34,35,37,52,41,78,77,52,51,88,93,50,89,67,57,39,45,72,68,52,71,47,64,79,36,27,33,41,38,32,40,51,89,42,21,33,12,34,35,31,31,49,86,77,36,83,77,45,74,54,62,55,74,42,76,30,58,50,97,88,71,75,54,51,54,70,63,47,29,75,73,73,48,80,65,88,46,71,76,46,52,52,24,52,50,33,46,51,49,52,47,51,53,50,43,50,52,55,60,74,37,32,82,58,54,74,74,39,68,31,32,33,51,45,57,53,80,88,56,52,60,55,63,40,72,51,53,92,71,37,40,89,82,48,81,41,60,38,66,66,94,64,94,76,75,76,41,31,63,67,44,51,50,53,49,54,55,58,65,39,35,43,45,79,53,49,40,56,69,56,36,54,51,52,43,50,54,52,50,55,53,49,55,52,52,50,54,53,49,52,62,56,70,73,52,50,84,62,56,57,52,51,52,55,50,52,52,50,50,52,54,47,52,56,52,52,73,71,56,89,80,131

InterPro domains:
  IPR041175 VLRF1/Vms1 [PF18826] (160-297)
  IPR041175 VLRF1/Vms1 [PS52044] (155-295)
  IPR047139 tRNA endonuclease ANKZF1/VMS1 [PTHR16036] (18-343)

Secondary structure (DSSP, 8-state):
--EETTT----S--EE--TT-----------------S---------SEEE-TTT--EEESS-HHHHHHHHHSHHHHHHHHHHHTTPPPPPHHHHHHTTSS--S---------------PPTTEEEEEETTEEEEEEGGGSPTT--S--HHHHHS---EEEEEEETTEEEEEEEETTEEEEEEEEE---B-TTT--BHHHHHHHH----SHHHHHHHHHHHHHHHHHHHHHHHTHHHHTT-S-EEEE--GGGGGGGGSSTTTS-TT-TTEE--SS---SS-HHHHHHHHHHHTEEEEEEEHHHHHHHHHHHHHHHHHHHHHHHHHHTS-HHHHHHHHHHHHHHHHHHHHTT----

Sequence (355 aa):
MKLTLDSIQWLNEVSPYKAAENNEKSDEVENEADTLSSLLEWSLKPDTVGSCTSCKVSLDFEDRSSVIEHYQSNWHKFNVKRVSRGNAPVNEEEFEDGMQDDGPESAEKEEDDEEIEFWTPSGRSYFNQNDNIYSVPRCILRDGENDVTTNILNRPLDCAIFLLSAGHFAAGIFHGGRLVAHRAFHRYVARAKQGGVQSQYDNAHGNANSAGAALRRYNEAKLREDIVQIVTGWKNVLEKTPLVFIRCATYQKAIFHTNSDVLPKGDKRIRTIPFETRRPTLDEVQSTWEKLKAVESHGTIAEFRKDMRNLFEKHRRVEKNAESKEKKTPEEWRGEDIEEKKRAETMKLARNPER

pLDDT: mean 72.48, std 20.04, range [25.5, 97.81]

Organism: NCBI:txid2777116